Protein AF-0000000069097970 (afdb_homodimer)

Sequence (310 aa):
FSLVAFFVYNETMAYYLHRLFHNPWLYKKIHKMHHRYHQPTAWSAVAMHPLEFIMYQGYLAATPFLVPIHAFPFLFVLLYSYYYGLCDHSGIKMGAIWPWQPHSYFHDNHHKHFHVNFGFNTYFFDWFHDTLRKESRVYGEEVFGGRGKQSQKSEFSLVAFFVYNETMAYYLHRLFHNPWLYKKIHKMHHRYHQPTAWSAVAMHPLEFIMYQGYLAATPFLVPIHAFPFLFVLLYSYYYGLCDHSGIKMGAIWPWQPHSYFHDNHHKHFHVNFGFNTYFFDWFHDTLRKESRVYGEEVFGGRGKQSQKSE

Solvent-accessible surface area (backbone atoms only — not comparable to full-atom values): 16435 Å² total; per-residue (Å²): 89,52,52,67,59,47,44,50,51,49,52,50,51,49,27,54,52,46,45,52,34,49,35,72,69,43,17,71,75,37,46,41,62,37,49,68,43,54,71,39,29,54,64,42,54,49,36,50,36,68,67,57,51,48,52,56,51,44,57,59,62,46,39,69,75,77,41,71,57,51,64,61,47,54,52,48,48,50,49,50,49,52,52,50,47,34,46,35,13,44,71,51,86,39,77,51,88,49,94,56,31,53,36,21,55,50,40,42,46,13,40,65,34,47,33,26,35,53,38,71,72,36,50,60,64,20,61,75,69,52,16,52,80,54,89,73,35,44,62,28,87,86,36,62,88,20,61,46,40,78,60,81,71,81,125,89,52,54,64,59,46,45,51,50,49,52,52,50,48,28,53,52,47,45,55,34,50,34,73,68,43,17,70,76,38,44,41,61,38,49,68,42,54,72,38,29,52,64,43,56,50,34,49,35,68,68,57,50,49,52,58,51,44,56,59,64,46,39,68,75,77,42,71,57,54,64,61,47,54,52,48,48,49,51,50,50,52,52,50,47,34,45,36,14,44,70,51,86,39,77,51,89,48,93,58,31,52,37,20,54,49,42,42,46,12,41,65,34,48,34,28,34,52,39,70,73,35,50,61,64,20,62,75,69,53,15,54,82,53,89,72,36,44,64,28,86,86,36,63,87,20,61,46,39,79,58,78,72,82,127

Radius of gyration: 21.83 Å; Cα contacts (8 Å, |Δi|>4): 466; chains: 2; bounding box: 40×74×57 Å

pLDDT: mean 91.48, std 9.36, range [35.72, 98.5]

Foldseek 3Di:
DDLVVVLVVLQVCQLVLLLVCLPPVNVVVWVVQLLVCLQFALVSLPRTGPVSVCVSVVVLVCVVVVDVDDPPSSVVSVVVQNVQSSVLRHSDFDCDPDPFAHTSCLSSVCSNQVAASRTGGGCVVCVVLVLHDDPQAHGDSPAHDRNHHGDPPDD/DDLVVVLVVLQVCQLVLLLVCLPPVNVVVWVVQLLVCLQFALVSLPRTGPVSVCVSVVVLVCVVVVDVDDPVSSVVSVVVQNVQSSVLRHSDWDCDPDPFAHTSCLSSVCSNQVAASRTGGGCVVCVVLVLHDDPQAHGDSPAHDRNHHGDPDDD

InterPro domains:
  IPR006694 Fatty acid hydroxylase [PF04116] (4-131)
  IPR050307 Sterol desaturase-related [PTHR11863] (3-136)

Structure (mmCIF, N/CA/C/O backbone):
data_AF-0000000069097970-model_v1
#
loop_
_entity.id
_entity.type
_entity.pdbx_description
1 polymer 'Fatty acid hydroxylase domain-containing protein'
#
loop_
_atom_site.group_PDB
_atom_site.id
_atom_site.type_symbol
_atom_site.label_atom_id
_atom_site.label_alt_id
_atom_site.label_comp_id
_atom_site.label_asym_id
_atom_site.label_entity_id
_atom_site.label_seq_id
_atom_site.pdbx_PDB_ins_code
_atom_site.Cartn_x
_atom_site.Cartn_y
_atom_site.Cartn_z
_atom_site.occupancy
_atom_site.B_iso_or_equiv
_atom_site.auth_seq_id
_atom_site.auth_comp_id
_atom_site.auth_asym_id
_atom_site.auth_atom_id
_atom_site.pdbx_PDB_model_num
ATOM 1 N N . PHE A 1 1 ? -18.469 2.83 15.641 1 77 1 PHE A N 1
ATOM 2 C CA . PHE A 1 1 ? -17.844 4.094 15.273 1 77 1 PHE A CA 1
ATOM 3 C C . PHE A 1 1 ? -18.547 4.727 14.086 1 77 1 PHE A C 1
ATOM 5 O O . PHE A 1 1 ? -19 4.027 13.18 1 77 1 PHE A O 1
ATOM 12 N N . SER A 1 2 ? -18.812 5.957 14.305 1 88.56 2 SER A N 1
ATOM 13 C CA . SER A 1 2 ? -19.406 6.73 13.219 1 88.56 2 SER A CA 1
ATOM 14 C C . SER A 1 2 ? -18.375 7.082 12.164 1 88.56 2 SER A C 1
ATOM 16 O O . SER A 1 2 ? -17.172 6.906 12.375 1 88.56 2 SER A O 1
ATOM 18 N N . LEU A 1 3 ? -18.844 7.457 11.07 1 95.19 3 LEU A N 1
ATOM 19 C CA . LEU A 1 3 ? -18.016 7.891 9.953 1 95.19 3 LEU A CA 1
ATOM 20 C C . LEU A 1 3 ? -17.094 9.039 10.375 1 95.19 3 LEU A C 1
ATOM 22 O O . LEU A 1 3 ? -15.891 9 10.117 1 95.19 3 LEU A O 1
ATOM 26 N N . VAL A 1 4 ? -17.594 10.008 11.094 1 94.44 4 VAL A N 1
ATOM 27 C CA . VAL A 1 4 ? -16.844 11.195 11.492 1 94.44 4 VAL A CA 1
ATOM 28 C C . VAL A 1 4 ? -15.789 10.812 12.523 1 94.44 4 VAL A C 1
ATOM 30 O O . VAL A 1 4 ? -14.641 11.25 12.438 1 94.44 4 VAL A O 1
ATOM 33 N N . ALA A 1 5 ? -16.203 10.023 13.477 1 95 5 ALA A N 1
ATOM 34 C CA . ALA A 1 5 ? -15.273 9.586 14.516 1 95 5 ALA A CA 1
ATOM 35 C C . ALA A 1 5 ? -14.102 8.812 13.906 1 95 5 ALA A C 1
ATOM 37 O O . ALA A 1 5 ? -12.953 9.008 14.305 1 95 5 ALA A O 1
ATOM 38 N N . PHE A 1 6 ? -14.406 7.98 12.945 1 95.75 6 PHE A N 1
ATOM 39 C CA . PHE A 1 6 ? -13.352 7.199 12.32 1 95.75 6 PHE A CA 1
ATOM 40 C C . PHE A 1 6 ? -12.453 8.094 11.469 1 95.75 6 PHE A C 1
ATOM 42 O O . PHE A 1 6 ? -11.234 7.887 11.406 1 95.75 6 PHE A O 1
ATOM 49 N N . PHE A 1 7 ? -13.055 9.031 10.828 1 96.44 7 PHE A N 1
ATOM 50 C CA . PHE A 1 7 ? -12.281 9.992 10.055 1 96.44 7 PHE A CA 1
ATOM 51 C C . PHE A 1 7 ? -11.281 10.727 10.945 1 96.44 7 PHE A C 1
ATOM 53 O O . PHE A 1 7 ? -10.102 10.828 10.602 1 96.44 7 PHE A O 1
ATOM 60 N N . VAL A 1 8 ? -11.734 11.156 12.055 1 95.69 8 VAL A N 1
ATOM 61 C CA . VAL A 1 8 ? -10.883 11.875 12.984 1 95.69 8 VAL A CA 1
ATOM 62 C C . VAL A 1 8 ? -9.773 10.953 13.5 1 95.69 8 VAL A C 1
ATOM 64 O O . VAL A 1 8 ? -8.617 11.359 13.594 1 95.69 8 VAL A O 1
ATOM 67 N N . TYR A 1 9 ? -10.148 9.766 13.852 1 95.5 9 TYR A N 1
ATOM 68 C CA . TYR A 1 9 ? -9.164 8.773 14.273 1 95.5 9 TYR A CA 1
ATOM 69 C C . TYR A 1 9 ? -8.086 8.594 13.211 1 95.5 9 TYR A C 1
ATOM 71 O O . TYR A 1 9 ? -6.895 8.625 13.523 1 95.5 9 TYR A O 1
ATOM 79 N N . ASN A 1 10 ? -8.516 8.391 12 1 95.94 10 ASN A N 1
ATOM 80 C CA . ASN A 1 10 ? -7.578 8.172 10.906 1 95.94 10 ASN A CA 1
ATOM 81 C C . ASN A 1 10 ? -6.648 9.367 10.711 1 95.94 10 ASN A C 1
ATOM 83 O O . ASN A 1 10 ? -5.441 9.195 10.531 1 95.94 10 ASN A O 1
ATOM 87 N N . GLU A 1 11 ? -7.164 10.562 10.734 1 96.94 11 GLU A N 1
ATOM 88 C CA . GLU A 1 11 ? -6.355 11.758 10.547 1 96.94 11 GLU A CA 1
ATOM 89 C C . GLU A 1 11 ? -5.387 11.961 11.703 1 96.94 11 GLU A C 1
ATOM 91 O O . GLU A 1 11 ? -4.277 12.469 11.516 1 96.94 11 GLU A O 1
ATOM 96 N N . THR A 1 12 ? -5.871 11.578 12.875 1 97.12 12 THR A N 1
ATOM 97 C CA . THR A 1 12 ? -4.988 11.625 14.031 1 97.12 12 THR A CA 1
ATOM 98 C C . THR A 1 12 ? -3.793 10.703 13.836 1 97.12 12 THR A C 1
ATOM 100 O O . THR A 1 12 ? -2.643 11.125 13.961 1 97.12 12 THR A O 1
ATOM 103 N N . MET A 1 13 ? -4.086 9.508 13.461 1 96.06 13 MET A N 1
ATOM 104 C CA . MET A 1 13 ? -3.027 8.516 13.266 1 96.06 13 MET A CA 1
ATOM 105 C C . MET A 1 13 ? -2.113 8.922 12.117 1 96.06 13 MET A C 1
ATOM 107 O O . MET A 1 13 ? -0.889 8.82 12.227 1 96.06 13 MET A O 1
ATOM 111 N N . ALA A 1 14 ? -2.707 9.383 11.078 1 96.56 14 ALA A N 1
ATOM 112 C CA . ALA A 1 14 ? -1.942 9.766 9.898 1 96.56 14 ALA A CA 1
ATOM 113 C C . ALA A 1 14 ? -0.983 10.914 10.211 1 96.56 14 ALA A C 1
ATOM 115 O O . ALA A 1 14 ? 0.188 10.867 9.82 1 96.56 14 ALA A O 1
ATOM 116 N N . TYR A 1 15 ? -1.444 11.938 10.906 1 97.81 15 TYR A N 1
ATOM 117 C CA . TYR A 1 15 ? -0.611 13.086 11.242 1 97.81 15 TYR A CA 1
ATOM 118 C C . TYR A 1 15 ? 0.566 12.672 12.117 1 97.81 15 TYR A C 1
ATOM 120 O O . TYR A 1 15 ? 1.72 12.977 11.805 1 97.81 15 TYR A O 1
ATOM 128 N N . TYR A 1 16 ? 0.253 11.945 13.164 1 98 16 TYR A N 1
ATOM 129 C CA . TYR A 1 16 ? 1.295 11.641 14.141 1 98 16 TYR A CA 1
ATOM 130 C C . TYR A 1 16 ? 2.305 10.656 13.578 1 98 16 TYR A C 1
ATOM 132 O O . TYR A 1 16 ? 3.502 10.75 13.852 1 98 16 TYR A O 1
ATOM 140 N N . LEU A 1 17 ? 1.822 9.711 12.836 1 97.12 17 LEU A N 1
ATOM 141 C CA . LEU A 1 17 ? 2.744 8.773 12.203 1 97.12 17 LEU A CA 1
ATOM 142 C C . LEU A 1 17 ? 3.629 9.484 11.18 1 97.12 17 LEU A C 1
ATOM 144 O O . LEU A 1 17 ? 4.84 9.258 11.141 1 97.12 17 LEU A O 1
ATOM 148 N N . HIS A 1 18 ? 3.055 10.32 10.336 1 97.94 18 HIS A N 1
ATOM 149 C CA . HIS A 1 18 ? 3.807 11.078 9.344 1 97.94 18 HIS A CA 1
ATOM 150 C C . HIS A 1 18 ? 4.844 11.977 10.008 1 97.94 18 HIS A C 1
ATOM 152 O O . HIS A 1 18 ? 6.016 11.961 9.633 1 97.94 18 HIS A O 1
ATOM 158 N N . ARG A 1 19 ? 4.367 12.68 10.984 1 98.12 19 ARG A N 1
ATOM 159 C CA . ARG A 1 19 ? 5.281 13.547 11.727 1 98.12 19 ARG A CA 1
ATOM 160 C C . ARG A 1 19 ? 6.398 12.734 12.375 1 98.12 19 ARG A C 1
ATOM 162 O O . ARG A 1 19 ? 7.555 13.172 12.398 1 98.12 19 ARG A O 1
ATOM 169 N N . LEU A 1 20 ? 6.078 11.562 12.953 1 97.69 20 LEU A N 1
ATOM 170 C CA . LEU A 1 20 ? 7.078 10.672 13.531 1 97.69 20 LEU A CA 1
ATOM 171 C C . LEU A 1 20 ? 8.141 10.312 12.492 1 97.69 20 LEU A C 1
ATOM 173 O O . LEU A 1 20 ? 9.336 10.312 12.805 1 97.69 20 LEU A O 1
ATOM 177 N N . PHE A 1 21 ? 7.746 10.078 11.273 1 97.88 21 PHE A N 1
ATOM 178 C CA . PHE A 1 21 ? 8.672 9.695 10.219 1 97.88 21 PHE A CA 1
ATOM 179 C C . PHE A 1 21 ? 9.562 10.867 9.82 1 97.88 21 PHE A C 1
ATOM 181 O O . PHE A 1 21 ? 10.586 10.68 9.156 1 97.88 21 PHE A O 1
ATOM 188 N N . HIS A 1 22 ? 9.156 12.016 10.188 1 98.44 22 HIS A N 1
ATOM 189 C CA . HIS A 1 22 ? 9.961 13.203 9.891 1 98.44 22 HIS A CA 1
ATOM 190 C C . HIS A 1 22 ? 10.883 13.547 11.055 1 98.44 22 HIS A C 1
ATOM 192 O O . HIS A 1 22 ? 11.516 14.602 11.055 1 98.44 22 HIS A O 1
ATOM 198 N N . ASN A 1 23 ? 10.961 12.68 12.039 1 97.81 23 ASN A N 1
ATOM 199 C CA . ASN A 1 23 ? 12.078 12.773 12.977 1 97.81 23 ASN A CA 1
ATOM 200 C C . ASN A 1 23 ? 13.406 12.492 12.281 1 97.81 23 ASN A C 1
ATOM 202 O O . ASN A 1 23 ? 13.469 11.695 11.344 1 97.81 23 ASN A O 1
ATOM 206 N N . PRO A 1 24 ? 14.477 13.07 12.773 1 98.06 24 PRO A N 1
ATOM 207 C CA . PRO A 1 24 ? 15.742 13.031 12.039 1 98.06 24 PRO A CA 1
ATOM 208 C C . PRO A 1 24 ? 16.172 11.617 11.664 1 98.06 24 PRO A C 1
ATOM 210 O O . PRO A 1 24 ? 16.5 11.352 10.508 1 98.06 24 PRO A O 1
ATOM 213 N N . TRP A 1 25 ? 16.219 10.688 12.57 1 98.06 25 TRP A N 1
ATOM 214 C CA . TRP A 1 25 ? 16.688 9.336 12.297 1 98.06 25 TRP A CA 1
ATOM 215 C C . TRP A 1 25 ? 15.734 8.602 11.352 1 98.06 25 TRP A C 1
ATOM 217 O O . TRP A 1 25 ? 16.172 8.023 10.352 1 98.06 25 TRP A O 1
ATOM 227 N N . LEU A 1 26 ? 14.453 8.625 11.578 1 98.06 26 LEU A N 1
ATOM 228 C CA . LEU A 1 26 ? 13.469 7.934 10.766 1 98.06 26 LEU A CA 1
ATOM 229 C C . LEU A 1 26 ? 13.375 8.562 9.375 1 98.06 26 LEU A C 1
ATOM 231 O O . LEU A 1 26 ? 13.172 7.855 8.383 1 98.06 26 LEU A O 1
ATOM 235 N N . TYR A 1 27 ? 13.461 9.82 9.414 1 97.88 27 TYR A N 1
ATOM 236 C CA . TYR A 1 27 ? 13.438 10.492 8.117 1 97.88 27 TYR A CA 1
ATOM 237 C C . TYR A 1 27 ? 14.609 10.039 7.254 1 97.88 27 TYR A C 1
ATOM 239 O O . TYR A 1 27 ? 14.422 9.555 6.141 1 97.88 27 TYR A O 1
ATOM 247 N N . LYS A 1 28 ? 15.836 10.094 7.758 1 97.12 28 LYS A N 1
ATOM 248 C CA . LYS A 1 28 ? 17.047 9.805 7 1 97.12 28 LYS A CA 1
ATOM 249 C C . LYS A 1 28 ? 17.094 8.336 6.582 1 97.12 28 LYS A C 1
ATOM 251 O O . LYS A 1 28 ? 17.531 8.008 5.477 1 97.12 28 LYS A O 1
ATOM 256 N N . LYS A 1 29 ? 16.594 7.484 7.383 1 95.88 29 LYS A N 1
ATOM 257 C CA . LYS A 1 29 ? 16.75 6.055 7.129 1 95.88 29 LYS A CA 1
ATOM 258 C C . LYS A 1 29 ? 15.547 5.492 6.375 1 95.88 29 LYS A C 1
ATOM 260 O O . LYS A 1 29 ? 15.648 4.449 5.727 1 95.88 29 LYS A O 1
ATOM 265 N N . ILE A 1 30 ? 14.414 6.18 6.488 1 94.19 30 ILE A N 1
ATOM 266 C CA . ILE A 1 30 ? 13.195 5.551 5.988 1 94.19 30 ILE A CA 1
ATOM 267 C C . ILE A 1 30 ? 12.453 6.52 5.078 1 94.19 30 ILE A C 1
ATOM 269 O O . ILE A 1 30 ? 12.406 6.328 3.861 1 94.19 30 ILE A O 1
ATOM 273 N N . HIS A 1 31 ? 12.023 7.66 5.598 1 95.06 31 HIS A N 1
ATOM 274 C CA . HIS A 1 31 ? 11.039 8.516 4.941 1 95.06 31 HIS A CA 1
ATOM 275 C C . HIS A 1 31 ? 11.672 9.32 3.816 1 95.06 31 HIS A C 1
ATOM 277 O O . HIS A 1 31 ? 10.977 9.797 2.918 1 95.06 31 HIS A O 1
ATOM 283 N N . LYS A 1 32 ? 13.008 9.438 3.838 1 94.19 32 LYS A N 1
ATOM 284 C CA . LYS A 1 32 ? 13.734 10.195 2.822 1 94.19 32 LYS A CA 1
ATOM 285 C C . LYS A 1 32 ? 13.508 9.602 1.434 1 94.19 32 LYS A C 1
ATOM 287 O O . LYS A 1 32 ? 13.469 10.336 0.442 1 94.19 32 LYS A O 1
ATOM 292 N N . MET A 1 33 ? 13.359 8.328 1.352 1 87.5 33 MET A N 1
ATOM 293 C CA . MET A 1 33 ? 13.062 7.68 0.076 1 87.5 33 MET A CA 1
ATOM 294 C C . MET A 1 33 ? 11.82 8.281 -0.568 1 87.5 33 MET A C 1
ATOM 296 O O . MET A 1 33 ? 11.789 8.508 -1.779 1 87.5 33 MET A O 1
ATOM 300 N N . HIS A 1 34 ? 10.828 8.555 0.217 1 90.25 34 HIS A N 1
ATOM 301 C CA . HIS A 1 34 ? 9.578 9.141 -0.244 1 90.25 34 HIS A CA 1
ATOM 302 C C . HIS A 1 34 ? 9.773 10.586 -0.685 1 90.25 34 HI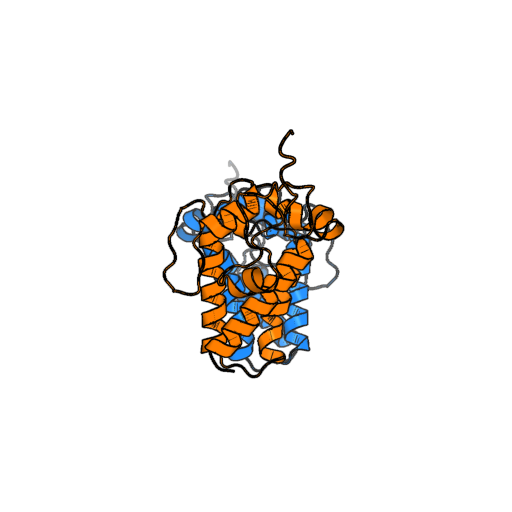S A C 1
ATOM 304 O O . HIS A 1 34 ? 9.164 11.031 -1.662 1 90.25 34 HIS A O 1
ATOM 310 N N . HIS A 1 35 ? 10.648 11.234 -0.048 1 92.81 35 HIS A N 1
ATOM 311 C CA . HIS A 1 35 ? 10.875 12.656 -0.304 1 92.81 35 HIS A CA 1
ATOM 312 C C . HIS A 1 35 ? 11.914 12.852 -1.408 1 92.81 35 HIS A C 1
ATOM 314 O O . HIS A 1 35 ? 12.258 13.984 -1.744 1 92.81 35 HIS A O 1
ATOM 320 N N . ARG A 1 36 ? 12.477 11.766 -1.911 1 84.69 36 ARG A N 1
ATOM 321 C CA . ARG A 1 36 ? 13.453 11.875 -2.99 1 84.69 36 ARG A CA 1
ATOM 322 C C . ARG A 1 36 ? 12.836 12.531 -4.223 1 84.69 36 ARG A C 1
ATOM 324 O O . ARG A 1 36 ? 13.555 13.078 -5.062 1 84.69 36 ARG A O 1
ATOM 331 N N . TYR A 1 37 ? 11.586 12.492 -4.215 1 73.25 37 TYR A N 1
ATOM 332 C CA . TYR A 1 37 ? 10.852 13.102 -5.316 1 73.25 37 TYR A CA 1
ATOM 333 C C . TYR A 1 37 ? 10.367 14.5 -4.949 1 73.25 37 TYR A C 1
ATOM 335 O O . TYR A 1 37 ? 9.375 14.648 -4.238 1 73.25 37 TYR A O 1
ATOM 343 N N . HIS A 1 38 ? 11.141 15.5 -5.227 1 68.94 38 HIS A N 1
ATOM 344 C CA . HIS A 1 38 ? 10.836 16.875 -4.836 1 68.94 38 HIS A CA 1
ATOM 345 C C . HIS A 1 38 ? 9.5 17.328 -5.418 1 68.94 38 HIS A C 1
ATOM 347 O O . HIS A 1 38 ? 8.75 18.062 -4.77 1 68.94 38 HIS A O 1
ATOM 353 N N . GLN A 1 39 ? 9.289 16.922 -6.629 1 72.75 39 GLN A N 1
ATOM 354 C CA . GLN A 1 39 ? 7.973 17.141 -7.215 1 72.75 39 GLN A CA 1
ATOM 355 C C . GLN A 1 39 ? 7.188 15.828 -7.297 1 72.75 39 GLN A C 1
ATOM 357 O O . GLN A 1 39 ? 7.398 15.023 -8.203 1 72.75 39 GLN A O 1
ATOM 362 N N . PRO A 1 40 ? 6.277 15.742 -6.305 1 76.31 40 PRO A N 1
ATOM 363 C CA . PRO A 1 40 ? 5.605 14.445 -6.234 1 76.31 40 PRO A CA 1
ATOM 364 C C . PRO A 1 40 ? 4.766 14.148 -7.477 1 76.31 40 PRO A C 1
ATOM 366 O O . PRO A 1 40 ? 4.348 15.07 -8.18 1 76.31 40 PRO A O 1
ATOM 369 N N . THR A 1 41 ? 4.809 12.922 -7.879 1 77.44 41 THR A N 1
ATOM 370 C CA . THR A 1 41 ? 3.949 12.352 -8.906 1 77.44 41 THR A CA 1
ATOM 371 C C . THR A 1 41 ? 3.029 11.289 -8.32 1 77.44 41 THR A C 1
ATOM 373 O O . THR A 1 41 ? 3.221 10.852 -7.184 1 77.44 41 THR A O 1
ATOM 376 N N . ALA A 1 42 ? 2.074 11.047 -9.094 1 73.88 42 ALA A N 1
ATOM 377 C CA . ALA A 1 42 ? 1.169 10 -8.633 1 73.88 42 ALA A CA 1
ATOM 378 C C . ALA A 1 42 ? 1.938 8.727 -8.289 1 73.88 42 ALA A C 1
ATOM 380 O O . ALA A 1 42 ? 1.582 8.016 -7.344 1 73.88 42 ALA A O 1
ATOM 381 N N . TRP A 1 43 ? 3.133 8.555 -8.922 1 72.25 43 TRP A N 1
ATOM 382 C CA . TRP A 1 43 ? 3.947 7.367 -8.711 1 72.25 43 TRP A CA 1
ATOM 383 C C . TRP A 1 43 ? 4.68 7.438 -7.371 1 72.25 43 TRP A C 1
ATOM 385 O O . TRP A 1 43 ? 4.863 6.422 -6.703 1 72.25 43 TRP A O 1
ATOM 395 N N . SER A 1 44 ? 4.934 8.609 -6.984 1 74.62 44 SER A N 1
ATOM 396 C CA . SER A 1 44 ? 5.688 8.773 -5.746 1 74.62 44 SER A CA 1
ATOM 397 C C . SER A 1 44 ? 4.805 8.547 -4.523 1 74.62 44 SER A C 1
ATOM 399 O O . SER A 1 44 ? 5.305 8.367 -3.412 1 74.62 44 SER A O 1
ATOM 401 N N . ALA A 1 45 ? 3.451 8.523 -4.809 1 81.44 45 ALA A N 1
ATOM 402 C CA . ALA A 1 45 ? 2.541 8.336 -3.678 1 81.44 45 ALA A CA 1
ATOM 403 C C . ALA A 1 45 ? 2.756 6.98 -3.021 1 81.44 45 ALA A C 1
ATOM 405 O O . ALA A 1 45 ? 2.576 6.832 -1.811 1 81.44 45 ALA A O 1
ATOM 406 N N . VAL A 1 46 ? 3.184 6.062 -3.828 1 79.44 46 VAL A N 1
ATOM 407 C CA . VAL A 1 46 ? 3.291 4.719 -3.277 1 79.44 46 VAL A CA 1
ATOM 408 C C . VAL A 1 46 ? 4.758 4.301 -3.213 1 79.44 46 VAL A C 1
ATOM 410 O O . VAL A 1 46 ? 5.074 3.182 -2.805 1 79.44 46 VAL A O 1
ATOM 413 N N . ALA A 1 47 ? 5.617 5.219 -3.691 1 80.19 47 ALA A N 1
ATOM 414 C CA . ALA A 1 47 ? 7.055 4.969 -3.6 1 80.19 47 ALA A CA 1
ATOM 415 C C . ALA A 1 47 ? 7.578 5.285 -2.203 1 80.19 47 ALA A C 1
ATOM 417 O O . ALA A 1 47 ? 7.773 6.453 -1.857 1 80.19 47 ALA A O 1
ATOM 418 N N . MET A 1 48 ? 7.688 4.32 -1.415 1 87.56 48 MET A N 1
ATOM 419 C CA . MET A 1 48 ? 8.125 4.512 -0.035 1 87.56 48 MET A CA 1
ATOM 420 C C . MET A 1 48 ? 8.938 3.314 0.448 1 87.56 48 MET A C 1
ATOM 422 O O . MET A 1 48 ? 8.977 2.277 -0.215 1 87.56 48 MET A O 1
ATOM 426 N N . HIS A 1 49 ? 9.656 3.529 1.482 1 88.56 49 HIS A N 1
ATOM 427 C CA . HIS A 1 49 ? 10.359 2.426 2.123 1 88.56 49 HIS A CA 1
ATOM 428 C C . HIS A 1 49 ? 9.391 1.325 2.545 1 88.56 49 HIS A C 1
ATOM 430 O O . HIS A 1 49 ? 8.305 1.609 3.053 1 88.56 49 HIS A O 1
ATOM 436 N N . PRO A 1 50 ? 9.812 0.028 2.338 1 87.5 50 PRO A N 1
ATOM 437 C CA . PRO A 1 50 ? 8.914 -1.083 2.662 1 87.5 50 PRO A CA 1
ATOM 438 C C . PRO A 1 50 ? 8.453 -1.062 4.117 1 87.5 50 PRO A C 1
ATOM 440 O O . PRO A 1 50 ? 7.305 -1.398 4.406 1 87.5 50 PRO A O 1
ATOM 443 N N . LEU A 1 51 ? 9.32 -0.655 5.012 1 88.62 51 LEU A N 1
ATOM 444 C CA . LEU A 1 51 ? 8.945 -0.602 6.422 1 88.62 51 LEU A CA 1
ATOM 445 C C . LEU A 1 51 ? 7.859 0.441 6.652 1 88.62 51 LEU A C 1
ATOM 447 O O . LEU A 1 51 ? 6.965 0.238 7.48 1 88.62 51 LEU A O 1
ATOM 451 N N . GLU A 1 52 ? 7.973 1.53 5.969 1 91.38 52 GLU A N 1
ATOM 452 C CA . GLU A 1 52 ? 6.945 2.562 6.047 1 91.38 52 GLU A CA 1
ATOM 453 C C . GLU A 1 52 ? 5.605 2.053 5.52 1 91.38 52 GLU A C 1
ATOM 455 O O . GLU A 1 52 ? 4.562 2.271 6.141 1 91.38 52 GLU A O 1
ATOM 460 N N . PHE A 1 53 ? 5.672 1.356 4.465 1 90.19 53 PHE A N 1
ATOM 461 C CA . PHE A 1 53 ? 4.477 0.758 3.881 1 90.19 53 PHE A CA 1
ATOM 462 C C . PHE A 1 53 ? 3.811 -0.192 4.867 1 90.19 53 PHE A C 1
ATOM 464 O O . PHE A 1 53 ? 2.605 -0.098 5.113 1 90.19 53 PHE A O 1
ATOM 471 N N . ILE A 1 54 ? 4.559 -0.996 5.484 1 89.06 54 ILE A N 1
ATOM 472 C CA . ILE A 1 54 ? 4.051 -1.995 6.418 1 89.06 54 ILE A CA 1
ATOM 473 C C . ILE A 1 54 ? 3.426 -1.302 7.629 1 89.06 54 ILE A C 1
ATOM 475 O O . ILE A 1 54 ? 2.391 -1.736 8.133 1 89.06 54 ILE A O 1
ATOM 479 N N . MET A 1 55 ? 4.004 -0.277 8.07 1 90.25 55 MET A N 1
ATOM 480 C CA . MET A 1 55 ? 3.5 0.432 9.242 1 90.25 55 MET A CA 1
ATOM 481 C C . MET A 1 55 ? 2.166 1.104 8.938 1 90.25 55 MET A C 1
ATOM 483 O O . MET A 1 55 ? 1.212 0.98 9.711 1 90.25 55 MET A O 1
ATOM 487 N N . TYR A 1 56 ? 2.076 1.771 7.793 1 92.81 56 TYR A N 1
ATOM 488 C CA . TYR A 1 56 ? 0.835 2.439 7.422 1 92.81 56 TYR A CA 1
ATOM 489 C C . TYR A 1 56 ? -0.272 1.427 7.156 1 92.81 56 TYR A C 1
ATOM 491 O O . TYR A 1 56 ? -1.374 1.547 7.695 1 92.81 56 TYR A O 1
ATOM 499 N N . GLN A 1 57 ? 0.086 0.428 6.395 1 91.81 57 GLN A N 1
ATOM 500 C CA . GLN A 1 57 ? -0.917 -0.58 6.062 1 91.81 57 GLN A CA 1
ATOM 501 C C . GLN A 1 57 ? -1.273 -1.424 7.285 1 91.81 57 GLN A C 1
ATOM 503 O O . GLN A 1 57 ? -2.42 -1.849 7.438 1 91.81 57 GLN A O 1
ATOM 508 N N . GLY A 1 58 ? -0.259 -1.62 8.133 1 90.56 58 GLY A N 1
ATOM 509 C CA . GLY A 1 58 ? -0.483 -2.383 9.352 1 90.56 58 GLY A CA 1
ATOM 510 C C . GLY A 1 58 ? -1.473 -1.727 10.297 1 90.56 58 GLY A C 1
ATOM 511 O O . GLY A 1 58 ? -2.361 -2.391 10.828 1 90.56 58 GLY A O 1
ATOM 512 N N . TYR A 1 59 ? -1.306 -0.482 10.594 1 91.44 59 TYR A N 1
ATOM 513 C CA . TYR A 1 59 ? -2.24 0.145 11.516 1 91.44 59 TYR A CA 1
ATOM 514 C C . TYR A 1 59 ? -3.641 0.208 10.922 1 91.44 59 TYR A C 1
ATOM 516 O O . TYR A 1 59 ? -4.633 0.053 11.633 1 91.44 59 TYR A O 1
ATOM 524 N N . LEU A 1 60 ? -3.729 0.356 9.562 1 91.81 60 LEU A N 1
ATOM 525 C CA . LEU A 1 60 ? -5.039 0.374 8.922 1 91.81 60 LEU A CA 1
ATOM 526 C C . LEU A 1 60 ? -5.711 -0.991 9.016 1 91.81 60 LEU A C 1
ATOM 528 O O . LEU A 1 60 ? -6.895 -1.083 9.359 1 91.81 60 LEU A O 1
ATOM 532 N N . ALA A 1 61 ? -4.945 -1.962 8.781 1 92.69 61 ALA A N 1
ATOM 533 C CA . ALA A 1 61 ? -5.465 -3.326 8.812 1 92.69 61 ALA A CA 1
ATOM 534 C C . ALA A 1 61 ? -5.883 -3.725 10.227 1 92.69 61 ALA A C 1
ATOM 536 O O . ALA A 1 61 ? -6.832 -4.492 10.406 1 92.69 61 ALA A O 1
ATOM 537 N N . ALA A 1 62 ? -5.242 -3.195 11.25 1 93 62 ALA A N 1
ATOM 538 C CA . ALA A 1 62 ? -5.5 -3.553 12.641 1 93 62 ALA A CA 1
ATOM 539 C C . ALA A 1 62 ? -6.742 -2.84 13.172 1 93 62 ALA A C 1
ATOM 541 O O . ALA A 1 62 ? -7.352 -3.283 14.141 1 93 62 ALA A O 1
ATOM 542 N N . THR A 1 63 ? -7.109 -1.812 12.523 1 93.12 63 THR A N 1
ATOM 543 C CA . THR A 1 63 ? -8.094 -0.871 13.047 1 93.12 63 THR A CA 1
ATOM 544 C C . THR A 1 63 ? -9.438 -1.562 13.273 1 93.12 63 THR A C 1
ATOM 546 O O . THR A 1 63 ? -10.055 -1.401 14.328 1 93.12 63 THR A O 1
ATOM 549 N N . PRO A 1 64 ? -9.969 -2.463 12.375 1 92.44 64 PRO A N 1
ATOM 550 C CA . PRO A 1 64 ? -11.281 -3.082 12.602 1 92.44 64 PRO A CA 1
ATOM 551 C C . PRO A 1 64 ? -11.297 -3.986 13.828 1 92.44 64 PRO A C 1
ATOM 553 O O . PRO A 1 64 ? -12.375 -4.355 14.312 1 92.44 64 PRO A O 1
ATOM 556 N N . PHE A 1 65 ? -10.164 -4.301 14.344 1 92.88 65 PHE A N 1
ATOM 557 C CA . PHE A 1 65 ? -10.078 -5.191 15.5 1 92.88 65 PHE A CA 1
ATOM 558 C C . PHE A 1 65 ? -9.875 -4.398 16.781 1 92.88 65 PHE A C 1
ATOM 560 O O . PHE A 1 65 ? -9.977 -4.945 17.875 1 92.88 65 PHE A O 1
ATOM 567 N N . LEU A 1 66 ? -9.555 -3.145 16.672 1 90.19 66 LEU A N 1
ATOM 568 C CA . LEU A 1 66 ? -9.273 -2.289 17.812 1 90.19 66 LEU A CA 1
ATOM 569 C C . LEU A 1 66 ? -10.484 -1.423 18.156 1 90.19 66 LEU A C 1
ATOM 571 O O . LEU A 1 66 ? -10.672 -1.038 19.312 1 90.19 66 LEU A O 1
ATOM 575 N N . VAL A 1 67 ? -11.234 -1.07 17.078 1 88.06 67 VAL A N 1
ATOM 576 C CA . VAL A 1 67 ? -12.398 -0.203 17.234 1 88.06 67 VAL A CA 1
ATOM 577 C C . VAL A 1 67 ? -13.625 -0.848 16.594 1 88.06 67 VAL A C 1
ATOM 579 O O . VAL A 1 67 ? -13.523 -1.454 15.523 1 88.06 67 VAL A O 1
ATOM 582 N N . PRO A 1 68 ? -14.727 -0.787 17.328 1 89.88 68 PRO A N 1
ATOM 583 C CA . PRO A 1 68 ? -15.945 -1.3 16.703 1 89.88 68 PRO A CA 1
ATOM 584 C C . PRO A 1 68 ? -16.406 -0.455 15.508 1 89.88 68 PRO A C 1
ATOM 586 O O . PRO A 1 68 ? -16.875 0.669 15.695 1 89.88 68 PRO A O 1
ATOM 589 N N . ILE A 1 69 ? -16.188 -0.923 14.375 1 92.94 69 ILE A N 1
ATOM 590 C CA . ILE A 1 69 ? -16.484 -0.139 13.188 1 92.94 69 ILE A CA 1
ATOM 591 C C . ILE A 1 69 ? -17.188 -1.019 12.156 1 92.94 69 ILE A C 1
ATOM 593 O O . ILE A 1 69 ? -16.844 -2.189 11.984 1 92.94 69 ILE A O 1
ATOM 597 N N . HIS A 1 70 ? -18.219 -0.373 11.516 1 93.44 70 HIS A N 1
ATOM 598 C CA . HIS A 1 70 ? -18.891 -1.04 10.414 1 93.44 70 HIS A CA 1
ATOM 599 C C . HIS A 1 70 ? -18.094 -0.919 9.117 1 93.44 70 HIS A C 1
ATOM 601 O O . HIS A 1 70 ? -17.219 -0.054 9 1 93.44 70 HIS A O 1
ATOM 607 N N . ALA A 1 71 ? -18.453 -1.799 8.141 1 93.38 71 ALA A N 1
ATOM 608 C CA . ALA A 1 71 ? -17.719 -1.875 6.879 1 93.38 71 ALA A CA 1
ATOM 609 C C . ALA A 1 71 ? -17.781 -0.55 6.121 1 93.38 71 ALA A C 1
ATOM 611 O O . ALA A 1 71 ? -16.766 -0.08 5.59 1 93.38 71 ALA A O 1
ATOM 612 N N . PHE A 1 72 ? -18.844 0.043 6.145 1 95 72 PHE A N 1
ATOM 613 C CA . PHE A 1 72 ? -19.031 1.214 5.293 1 95 72 PHE A CA 1
ATOM 614 C C . PHE A 1 72 ? -18.141 2.361 5.746 1 95 72 PHE A C 1
ATOM 616 O O . PHE A 1 72 ? -17.312 2.859 4.973 1 95 72 PHE A O 1
ATOM 623 N N . PRO A 1 73 ? -18.219 2.795 7.023 1 95.44 73 PRO A N 1
ATOM 624 C CA . PRO A 1 73 ? -17.328 3.896 7.41 1 95.44 73 PRO A CA 1
ATOM 625 C C . PRO A 1 73 ? -15.852 3.545 7.258 1 95.44 73 PRO A C 1
ATOM 627 O O . PRO A 1 73 ? -15.039 4.406 6.898 1 95.44 73 PRO A O 1
ATOM 630 N N . PHE A 1 74 ? -15.516 2.35 7.535 1 96.12 74 PHE A N 1
ATOM 631 C CA . PHE A 1 74 ? -14.125 1.929 7.422 1 96.12 74 PHE A CA 1
ATOM 632 C C . PHE A 1 74 ? -13.641 2.045 5.984 1 96.12 74 PHE A C 1
ATOM 634 O O . PHE A 1 74 ? -12.648 2.723 5.711 1 96.12 74 PHE A O 1
ATOM 641 N N . LEU A 1 75 ? -14.383 1.423 5.035 1 94.75 75 LEU A N 1
ATOM 642 C CA . LEU A 1 75 ? -13.953 1.399 3.641 1 94.75 75 LEU A CA 1
ATOM 643 C C . LEU A 1 75 ? -14.055 2.789 3.02 1 94.75 75 LEU A C 1
ATOM 645 O O . LEU A 1 75 ? -13.234 3.156 2.178 1 94.75 75 LEU A O 1
ATOM 649 N N . PHE A 1 76 ? -15 3.525 3.455 1 95.75 76 PHE A N 1
ATOM 650 C CA . PHE A 1 76 ? -15.156 4.871 2.914 1 95.75 76 PHE A CA 1
ATOM 651 C C . PHE A 1 76 ? -13.953 5.738 3.27 1 95.75 76 PHE A C 1
ATOM 653 O O . PHE A 1 76 ? -13.352 6.371 2.396 1 95.75 76 PHE A O 1
ATOM 660 N N . VAL A 1 77 ? -13.609 5.734 4.508 1 95.56 77 VAL A N 1
ATOM 661 C CA . VAL A 1 77 ? -12.508 6.574 4.961 1 95.56 77 VAL A CA 1
ATOM 662 C C . VAL A 1 77 ? -11.195 6.078 4.352 1 95.56 77 VAL A C 1
ATOM 664 O O . VAL A 1 77 ? -10.336 6.883 3.977 1 95.56 77 VAL A O 1
ATOM 667 N N . LEU A 1 78 ? -11.07 4.816 4.25 1 94.81 78 LEU A N 1
ATOM 668 C CA . LEU A 1 78 ? -9.875 4.23 3.646 1 94.81 78 LEU A CA 1
ATOM 669 C C . LEU A 1 78 ? -9.734 4.676 2.195 1 94.81 78 LEU A C 1
ATOM 671 O O . LEU A 1 78 ? -8.68 5.184 1.8 1 94.81 78 LEU A O 1
ATOM 675 N N . LEU A 1 79 ? -10.812 4.52 1.456 1 93.94 79 LEU A N 1
ATOM 676 C CA . LEU A 1 79 ? -10.766 4.879 0.043 1 93.94 79 LEU A CA 1
ATOM 677 C C . LEU A 1 79 ? -10.617 6.387 -0.131 1 93.94 79 LEU A C 1
ATOM 679 O O . LEU A 1 79 ? -9.93 6.844 -1.05 1 93.94 79 LEU A O 1
ATOM 683 N N . TYR A 1 80 ? -11.258 7.137 0.72 1 94.31 80 TYR A N 1
ATOM 684 C CA . TYR A 1 80 ? -11.086 8.586 0.743 1 94.31 80 TYR A CA 1
ATOM 685 C C . TYR A 1 80 ? -9.625 8.961 0.956 1 94.31 80 TYR A C 1
ATOM 687 O O . TYR A 1 80 ? -9.086 9.797 0.233 1 94.31 80 TYR A O 1
ATOM 695 N N . SER A 1 81 ? -9.023 8.297 1.881 1 94.44 81 SER A N 1
ATOM 696 C CA . SER A 1 81 ? -7.633 8.586 2.223 1 94.44 81 SER A CA 1
ATOM 697 C C . SER A 1 81 ? -6.695 8.211 1.08 1 94.44 81 SER A C 1
ATOM 699 O O . SER A 1 81 ? -5.754 8.953 0.773 1 94.44 81 SER A O 1
ATOM 701 N N . TYR A 1 82 ? -6.992 7.113 0.45 1 92.31 82 TYR A N 1
ATOM 702 C CA . TYR A 1 82 ? -6.172 6.703 -0.684 1 92.31 82 TYR A CA 1
ATOM 703 C C . TYR A 1 82 ? -6.332 7.668 -1.852 1 92.31 82 TYR A C 1
ATOM 705 O O . TYR A 1 82 ? -5.344 8.078 -2.467 1 92.31 82 TYR A O 1
ATOM 713 N N . TYR A 1 83 ? -7.52 8.039 -2.107 1 90.94 83 TYR A N 1
ATOM 714 C CA . TYR A 1 83 ? -7.812 8.93 -3.223 1 90.94 83 TYR A CA 1
ATOM 715 C C . TYR A 1 83 ? -7.113 10.273 -3.045 1 90.94 83 TYR A C 1
ATOM 717 O O . TYR A 1 83 ? -6.402 10.734 -3.939 1 90.94 83 TYR A O 1
ATOM 725 N N . TYR A 1 84 ? -7.238 10.836 -1.954 1 93.06 84 TYR A N 1
ATOM 726 C CA . TYR A 1 84 ? -6.668 12.172 -1.768 1 93.06 84 TYR A CA 1
ATOM 727 C C . TYR A 1 84 ? -5.164 12.094 -1.523 1 93.06 84 TYR A C 1
ATOM 729 O O . TYR A 1 84 ? -4.438 13.055 -1.776 1 93.06 84 TYR A O 1
ATOM 737 N N . GLY A 1 85 ? -4.73 10.945 -0.948 1 92.06 85 GLY A N 1
ATOM 738 C CA . GLY A 1 85 ? -3.293 10.727 -0.939 1 92.06 85 GLY A CA 1
ATOM 739 C C . GLY A 1 85 ? -2.674 10.773 -2.324 1 92.06 85 GLY A C 1
ATOM 740 O O . GLY A 1 85 ? -1.598 11.344 -2.51 1 92.06 85 GLY A O 1
ATOM 741 N N . LEU A 1 86 ? -3.369 10.172 -3.279 1 89.81 86 LEU A N 1
ATOM 742 C CA . LEU A 1 86 ? -2.922 10.195 -4.668 1 89.81 86 LEU A CA 1
ATOM 743 C C . LEU A 1 86 ? -3.004 11.609 -5.238 1 89.81 86 LEU A C 1
ATOM 745 O O . LEU A 1 86 ? -2.082 12.055 -5.926 1 89.81 86 LEU A O 1
ATOM 749 N N . CYS A 1 87 ? -4.02 12.305 -4.941 1 90.25 87 CYS A N 1
ATOM 750 C CA . CYS A 1 87 ? -4.191 13.68 -5.406 1 90.25 87 CYS A CA 1
ATOM 751 C C . CYS A 1 87 ? -3.076 14.57 -4.883 1 90.25 87 CYS A C 1
ATOM 753 O O . CYS A 1 87 ? -2.518 15.375 -5.629 1 90.25 87 CYS A O 1
ATOM 755 N N . ASP A 1 88 ? -2.781 14.336 -3.674 1 92.19 88 ASP A N 1
ATOM 756 C CA . ASP A 1 88 ? -1.765 15.141 -3.006 1 92.19 88 ASP A CA 1
ATOM 757 C C . ASP A 1 88 ? -0.392 14.93 -3.639 1 92.19 88 ASP A C 1
ATOM 759 O O . ASP A 1 88 ? 0.498 15.773 -3.506 1 92.19 88 ASP A O 1
ATOM 763 N N . HIS A 1 89 ? -0.238 13.828 -4.352 1 91.25 89 HIS A N 1
ATOM 764 C CA . HIS A 1 89 ? 1.053 13.508 -4.953 1 91.25 89 HIS A CA 1
ATOM 765 C C . HIS A 1 89 ? 0.985 13.586 -6.473 1 91.25 89 HIS A C 1
ATOM 767 O O . HIS A 1 89 ? 1.915 13.164 -7.164 1 91.25 89 HIS A O 1
ATOM 773 N N . SER A 1 90 ? -0.009 14.102 -6.98 1 86.69 90 SER A N 1
ATOM 774 C CA . SER A 1 90 ? -0.266 14.031 -8.414 1 86.69 90 SER A CA 1
ATOM 775 C C . SER A 1 90 ? 0.529 15.094 -9.172 1 86.69 90 SER A C 1
ATOM 777 O O . SER A 1 90 ? 0.677 15.008 -10.391 1 86.69 90 SER A O 1
ATOM 779 N N . GLY A 1 91 ? 0.965 16.141 -8.5 1 85.5 91 GLY A N 1
ATOM 780 C CA . GLY A 1 91 ? 1.598 17.266 -9.148 1 85.5 91 GLY A CA 1
ATOM 781 C C . GLY A 1 91 ? 0.602 18.25 -9.742 1 85.5 91 GLY A C 1
ATOM 782 O O . GLY A 1 91 ? 0.99 19.281 -10.289 1 85.5 91 GLY A O 1
ATOM 783 N N . ILE A 1 92 ? -0.636 17.875 -9.617 1 87.19 92 ILE A N 1
ATOM 784 C CA . ILE A 1 92 ? -1.697 18.734 -10.125 1 87.19 92 ILE A CA 1
ATOM 785 C C . ILE A 1 92 ? -2.236 19.609 -8.992 1 87.19 92 ILE A C 1
ATOM 787 O O . ILE A 1 92 ? -2.531 19.109 -7.906 1 87.19 92 ILE A O 1
ATOM 791 N N . LYS A 1 93 ? -2.309 20.875 -9.281 1 90.06 93 LYS A N 1
ATOM 792 C CA . LYS A 1 93 ? -2.867 21.797 -8.289 1 90.06 93 LYS A CA 1
ATOM 793 C C . LYS A 1 93 ? -4.383 21.641 -8.195 1 90.06 93 LYS A C 1
ATOM 795 O O . LYS A 1 93 ? -5.102 21.922 -9.156 1 90.06 93 LYS A O 1
ATOM 800 N N . MET A 1 94 ? -4.73 21.109 -7.145 1 91.75 94 MET A N 1
ATOM 801 C CA . MET A 1 94 ? -6.156 20.922 -6.891 1 91.75 94 MET A CA 1
ATOM 802 C C . MET A 1 94 ? -6.602 21.703 -5.656 1 91.75 94 MET A C 1
ATOM 804 O O . MET A 1 94 ? -5.934 21.656 -4.621 1 91.75 94 MET A O 1
ATOM 808 N N . GLY A 1 95 ? -7.703 22.359 -5.816 1 91.5 95 GLY A N 1
ATOM 809 C CA . GLY A 1 95 ? -8.258 23.062 -4.676 1 91.5 95 GLY A CA 1
ATOM 810 C C . GLY A 1 95 ? -8.984 22.156 -3.699 1 91.5 95 GLY A C 1
ATOM 811 O O . GLY A 1 95 ? -9.234 20.984 -4.004 1 91.5 95 GLY A O 1
ATOM 812 N N . ALA A 1 96 ? -9.242 22.672 -2.518 1 89.62 96 ALA A N 1
ATOM 813 C CA . ALA A 1 96 ? -10 21.922 -1.511 1 89.62 96 ALA A CA 1
ATOM 814 C C . ALA A 1 96 ? -11.469 21.812 -1.902 1 89.62 96 ALA A C 1
ATOM 816 O O . ALA A 1 96 ? -12.055 22.766 -2.422 1 89.62 96 ALA A O 1
ATOM 817 N N . ILE A 1 97 ? -12.008 20.641 -1.764 1 88.06 97 ILE A N 1
ATOM 818 C CA . ILE A 1 97 ? -13.43 20.422 -2.031 1 88.06 97 ILE A CA 1
ATOM 819 C C . ILE A 1 97 ? -14.227 20.562 -0.737 1 88.06 97 ILE A C 1
ATOM 821 O O . ILE A 1 97 ? -15.336 21.109 -0.741 1 88.06 97 ILE A O 1
ATOM 825 N N . TRP A 1 98 ? -13.586 20.156 0.359 1 88.5 98 TRP A N 1
ATOM 826 C CA . TRP A 1 98 ? -14.227 20.219 1.667 1 88.5 98 TRP A CA 1
ATOM 827 C C . TRP A 1 98 ? -13.609 21.312 2.531 1 88.5 98 TRP A C 1
ATOM 829 O O . TRP A 1 98 ? -12.422 21.625 2.393 1 88.5 98 TRP A O 1
ATOM 839 N N . PRO A 1 99 ? -14.336 21.859 3.414 1 88.62 99 PRO A N 1
ATOM 840 C CA . PRO A 1 99 ? -13.852 23 4.203 1 88.62 99 PRO A CA 1
ATOM 841 C C . PRO A 1 99 ? -12.688 22.625 5.117 1 88.62 99 PRO A C 1
ATOM 843 O O . PRO A 1 99 ? -11.883 23.5 5.477 1 88.62 99 PRO A O 1
ATOM 846 N N . TRP A 1 100 ? -12.578 21.453 5.453 1 88.69 100 TRP A N 1
ATOM 847 C CA . TRP A 1 100 ? -11.547 21.047 6.402 1 88.69 100 TRP A CA 1
ATOM 848 C C . TRP A 1 100 ? -10.305 20.547 5.672 1 88.69 100 TRP A C 1
ATOM 850 O O . TRP A 1 100 ? -9.273 20.281 6.301 1 88.69 100 TRP A O 1
ATOM 860 N N . GLN A 1 101 ? -10.352 20.375 4.418 1 92.5 101 GLN A N 1
ATOM 861 C CA . GLN A 1 101 ? -9.328 19.703 3.629 1 92.5 101 GLN A CA 1
ATOM 862 C C . GLN A 1 101 ? -8.344 20.703 3.027 1 92.5 101 GLN A C 1
ATOM 864 O O . GLN A 1 101 ? -8.75 21.734 2.492 1 92.5 101 GLN A O 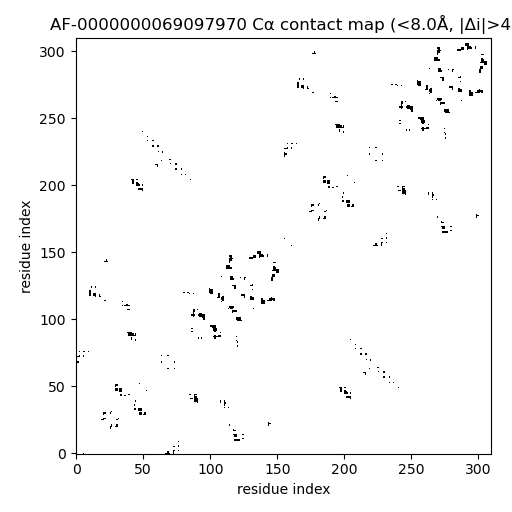1
ATOM 869 N N . PRO A 1 102 ? -7.121 20.469 3.141 1 95.06 102 PRO A N 1
ATOM 870 C CA . PRO A 1 102 ? -6.145 21.328 2.467 1 95.06 102 PRO A CA 1
ATOM 871 C C . 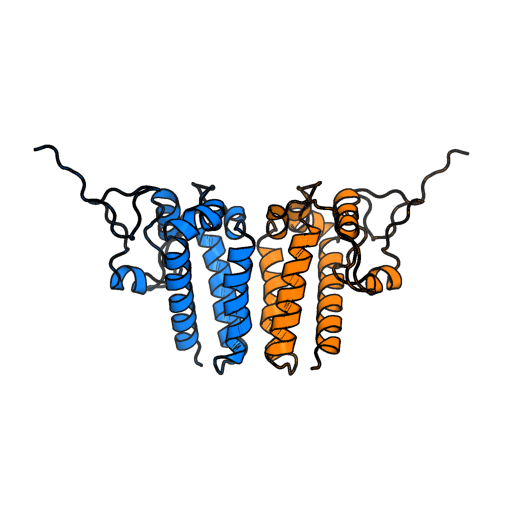PRO A 1 102 ? -6.145 21.141 0.95 1 95.06 102 PRO A C 1
ATOM 873 O O . PRO A 1 102 ? -6.633 20.125 0.448 1 95.06 102 PRO A O 1
ATOM 876 N N . HIS A 1 103 ? -5.59 22.172 0.281 1 94.25 103 HIS A N 1
ATOM 877 C CA . HIS A 1 103 ? -5.27 22.031 -1.135 1 94.25 103 HIS A CA 1
ATOM 878 C C . HIS A 1 103 ? -4.105 21.078 -1.341 1 94.25 103 HIS A C 1
ATOM 880 O O . HIS A 1 103 ? -3.352 20.797 -0.406 1 94.25 103 HIS A O 1
ATOM 886 N N . SER A 1 104 ? -4.02 20.625 -2.664 1 92.25 104 SER A N 1
ATOM 887 C CA . SER A 1 104 ? -2.945 19.688 -2.967 1 92.25 104 SER A CA 1
ATOM 888 C C . SER A 1 104 ? -1.576 20.328 -2.779 1 92.25 104 SER A C 1
ATOM 890 O O . SER A 1 104 ? -0.597 19.656 -2.479 1 92.25 104 SER A O 1
ATOM 892 N N . TYR A 1 105 ? -1.46 21.594 -2.938 1 92 105 TYR A N 1
ATOM 893 C CA . TYR A 1 105 ? -0.148 22.219 -2.836 1 92 105 TYR A CA 1
ATOM 894 C C . TYR A 1 105 ? 0.318 22.281 -1.385 1 92 105 TYR A C 1
ATOM 896 O O . TYR A 1 105 ? 1.488 22.562 -1.112 1 92 105 TYR A O 1
ATOM 904 N N . PHE A 1 106 ? -0.65 22.031 -0.44 1 95.69 106 PHE A N 1
ATOM 905 C CA . PHE A 1 106 ? -0.256 21.859 0.953 1 95.69 106 PHE A CA 1
ATOM 906 C C . PHE A 1 106 ? 0.793 20.75 1.079 1 95.69 106 PHE A C 1
ATOM 908 O O . PHE A 1 106 ? 1.83 20.953 1.716 1 95.69 106 PHE A O 1
ATOM 915 N N . HIS A 1 107 ? 0.524 19.641 0.476 1 94.94 107 HIS A N 1
ATOM 916 C CA . HIS A 1 107 ? 1.455 18.516 0.515 1 94.94 107 HIS A CA 1
ATOM 917 C C . HIS A 1 107 ? 2.656 18.766 -0.391 1 94.94 107 HIS A C 1
ATOM 919 O O . HIS A 1 107 ? 3.771 18.344 -0.084 1 94.94 107 HIS A O 1
ATOM 925 N N . ASP A 1 108 ? 2.475 19.5 -1.517 1 93.06 108 ASP A N 1
ATOM 926 C CA . ASP A 1 108 ? 3.611 19.938 -2.326 1 93.06 108 ASP A CA 1
ATOM 927 C C . ASP A 1 108 ? 4.617 20.719 -1.489 1 93.06 108 ASP A C 1
ATOM 929 O O . ASP A 1 108 ? 5.824 20.484 -1.579 1 93.06 108 ASP A O 1
ATOM 933 N N . ASN A 1 109 ? 4.082 21.656 -0.755 1 94.38 109 ASN A N 1
ATOM 934 C CA . ASN A 1 109 ? 4.934 22.438 0.127 1 94.38 109 ASN A CA 1
ATOM 935 C C . ASN A 1 109 ? 5.637 21.562 1.16 1 94.38 109 ASN A C 1
ATOM 937 O O . ASN A 1 109 ? 6.785 21.812 1.521 1 94.38 109 ASN A O 1
ATOM 941 N N . HIS A 1 110 ? 4.918 20.547 1.659 1 96.38 110 HIS A N 1
ATOM 942 C CA . HIS A 1 110 ? 5.531 19.578 2.559 1 96.38 110 HIS A CA 1
ATOM 943 C C . HIS A 1 110 ? 6.75 18.922 1.915 1 96.38 110 HIS A C 1
ATOM 945 O O . HIS A 1 110 ? 7.805 18.812 2.545 1 96.38 110 HIS A O 1
ATOM 951 N N . HIS A 1 111 ? 6.641 18.516 0.714 1 94.75 111 HIS A N 1
ATOM 952 C CA . HIS A 1 111 ? 7.758 17.875 0.019 1 94.75 111 HIS A CA 1
ATOM 953 C C . HIS A 1 111 ? 8.844 18.891 -0.312 1 94.75 111 HIS A C 1
ATOM 955 O O . HIS A 1 111 ? 10.031 18.578 -0.275 1 94.75 111 HIS A O 1
ATOM 961 N N . LYS A 1 112 ? 8.484 20.078 -0.678 1 93.94 112 LYS A N 1
ATOM 962 C CA . LYS A 1 112 ? 9.43 21.125 -1.046 1 93.94 112 LYS A CA 1
ATOM 963 C C . LYS A 1 112 ? 10.211 21.609 0.169 1 93.94 112 LYS A C 1
ATOM 965 O O . LYS A 1 112 ? 11.422 21.844 0.081 1 93.94 112 LYS A O 1
ATOM 970 N N . HIS A 1 113 ? 9.484 21.75 1.297 1 95.88 113 HIS A N 1
ATOM 971 C CA . HIS A 1 113 ? 10.086 22.359 2.479 1 95.88 113 HIS A CA 1
ATOM 972 C C . HIS A 1 113 ? 10.375 21.312 3.551 1 95.88 113 HIS A C 1
ATOM 974 O O . HIS A 1 113 ? 10.883 21.656 4.625 1 95.88 113 HIS A O 1
ATOM 980 N N . PHE A 1 114 ? 10 20.047 3.346 1 96.19 114 PHE A N 1
ATOM 981 C CA . PHE A 1 114 ? 10.438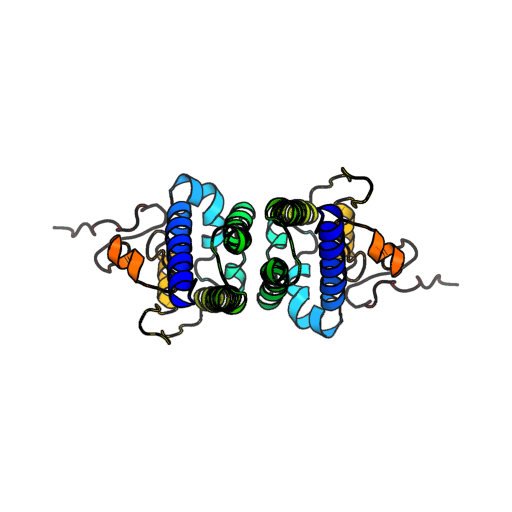 18.828 4 1 96.19 114 PHE A CA 1
ATOM 982 C C . PHE A 1 114 ? 9.695 18.609 5.316 1 96.19 114 PHE A C 1
ATOM 984 O O . PHE A 1 114 ? 8.805 17.766 5.406 1 96.19 114 PHE A O 1
ATOM 991 N N . HIS A 1 115 ? 10.047 19.406 6.398 1 98 115 HIS A N 1
ATOM 992 C CA . HIS A 1 115 ? 9.602 19.094 7.754 1 98 115 HIS A CA 1
ATOM 993 C C . HIS A 1 115 ? 8.547 20.094 8.227 1 98 115 HIS A C 1
ATOM 995 O O . HIS A 1 115 ? 8.695 20.719 9.281 1 98 115 HIS A O 1
ATOM 1001 N N . VAL A 1 116 ? 7.516 20.188 7.461 1 98.12 116 VAL A N 1
ATOM 1002 C CA . VAL A 1 116 ? 6.395 21.094 7.703 1 98.12 116 VAL A CA 1
ATOM 1003 C C . VAL A 1 116 ? 5.137 20.531 7.035 1 98.12 116 VAL A C 1
ATOM 1005 O O . VAL A 1 116 ? 5.219 19.656 6.172 1 98.12 116 VAL A O 1
ATOM 1008 N N . ASN A 1 117 ? 3.949 21 7.453 1 98 117 ASN A N 1
ATOM 1009 C CA . ASN A 1 117 ? 2.705 20.578 6.824 1 98 117 ASN A CA 1
ATOM 1010 C C . ASN A 1 117 ? 2.572 19.047 6.816 1 98 117 ASN A C 1
ATOM 1012 O O . ASN A 1 117 ? 2.439 18.438 5.75 1 98 117 ASN A O 1
ATOM 1016 N N . PHE A 1 118 ? 2.406 18.469 7.969 1 98.31 118 PHE A N 1
ATOM 1017 C CA . PHE A 1 118 ? 2.457 17.016 8.102 1 98.31 118 PHE A CA 1
ATOM 1018 C C . PHE A 1 118 ? 1.091 16.391 7.824 1 98.31 118 PHE A C 1
ATOM 1020 O O . PHE A 1 118 ? 0.986 15.195 7.574 1 98.31 118 PHE A O 1
ATOM 1027 N N . GLY A 1 119 ? 0.072 17.172 7.938 1 97.38 119 GLY A N 1
ATOM 1028 C CA . GLY A 1 119 ? -1.277 16.656 7.785 1 97.38 119 GLY A CA 1
ATOM 1029 C C . GLY A 1 119 ? -1.616 16.281 6.355 1 97.38 119 GLY A C 1
ATOM 1030 O O . GLY A 1 119 ? -0.915 16.672 5.422 1 97.38 119 GLY A O 1
ATOM 1031 N N . PHE A 1 120 ? -2.715 15.555 6.195 1 95.38 120 PHE A N 1
ATOM 1032 C CA . PHE A 1 120 ? -3.127 15.125 4.863 1 95.38 120 PHE A CA 1
ATOM 1033 C C . PHE A 1 120 ? -4.488 15.703 4.508 1 95.38 120 PHE A C 1
ATOM 1035 O O . PHE A 1 120 ? -4.574 16.734 3.834 1 95.38 120 PHE A O 1
ATOM 1042 N N . ASN A 1 121 ? -5.488 15.211 5.203 1 96.06 121 ASN A N 1
ATOM 1043 C CA . ASN A 1 121 ? -6.836 15.609 4.805 1 96.06 121 ASN A CA 1
ATOM 1044 C C . ASN A 1 121 ? -7.414 16.656 5.754 1 96.06 121 ASN A C 1
ATOM 1046 O O . ASN A 1 121 ? -8.602 16.969 5.676 1 96.06 121 ASN A O 1
ATOM 1050 N N . THR A 1 122 ? -6.625 17.156 6.668 1 96.25 122 THR A N 1
ATOM 1051 C CA . THR A 1 122 ? -7.055 18.234 7.559 1 96.25 122 THR A CA 1
ATOM 1052 C C . THR A 1 122 ? -5.867 19.094 7.965 1 96.25 122 THR A C 1
ATOM 1054 O O . THR A 1 122 ? -4.738 18.609 8.062 1 96.25 122 THR A O 1
ATOM 1057 N N . TYR A 1 123 ? -6.207 20.359 8.281 1 94.88 123 TYR A N 1
ATOM 1058 C CA . TYR A 1 123 ? -5.227 21.312 8.789 1 94.88 123 TYR A CA 1
ATOM 1059 C C . TYR A 1 123 ? -5.148 21.25 10.312 1 94.88 123 TYR A C 1
ATOM 1061 O O . TYR A 1 123 ? -4.238 21.812 10.914 1 94.88 123 TYR A O 1
ATOM 1069 N N . PHE A 1 124 ? -6.074 20.609 10.852 1 96.31 124 PHE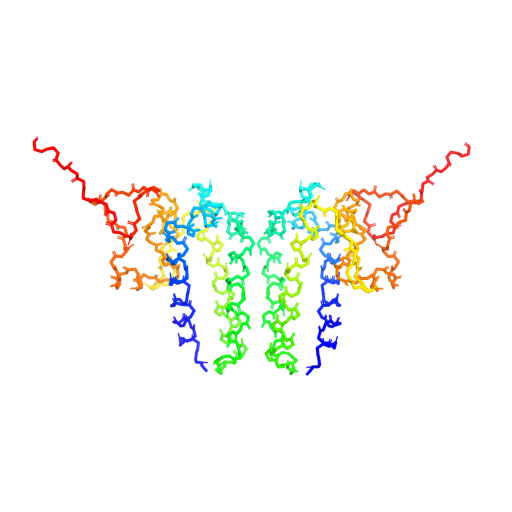 A N 1
ATOM 1070 C CA . PHE A 1 124 ? -6.344 20.75 12.281 1 96.31 124 PHE A CA 1
ATOM 1071 C C . PHE A 1 124 ? -5.09 20.453 13.102 1 96.31 124 PHE A C 1
ATOM 1073 O O . PHE A 1 124 ? -4.695 21.25 13.953 1 96.31 124 PHE A O 1
ATOM 1080 N N . PHE A 1 125 ? -4.461 19.391 12.891 1 97.88 125 PHE A N 1
ATOM 1081 C CA . PHE A 1 125 ? -3.336 18.984 13.719 1 97.88 125 PHE A CA 1
ATOM 1082 C C . PHE A 1 125 ? -2.127 19.891 13.477 1 97.88 125 PHE A C 1
ATOM 1084 O O . PHE A 1 125 ? -1.363 20.172 14.406 1 97.88 125 PHE A O 1
ATOM 1091 N N . ASP A 1 126 ? -1.955 20.281 12.227 1 98.12 126 ASP A N 1
ATOM 1092 C CA . ASP A 1 126 ? -0.869 21.219 11.953 1 98.12 126 ASP A CA 1
ATOM 1093 C C . ASP A 1 126 ? -1.106 22.547 12.648 1 98.12 126 ASP A C 1
ATOM 1095 O O . ASP A 1 126 ? -0.167 23.172 13.156 1 98.12 126 ASP A O 1
ATOM 1099 N N . TRP A 1 127 ? -2.301 22.984 12.539 1 97.12 127 TRP A N 1
ATOM 1100 C CA . TRP A 1 127 ? -2.664 24.203 13.258 1 97.12 127 TRP A CA 1
ATOM 1101 C C . TRP A 1 127 ? -2.436 24.047 14.758 1 97.12 127 TRP A C 1
ATOM 1103 O O . TRP A 1 127 ? -1.827 24.906 15.398 1 97.12 127 TRP A O 1
ATOM 1113 N N . PHE A 1 128 ? -2.891 22.922 15.344 1 97.88 128 PHE A N 1
ATOM 1114 C CA . PHE A 1 128 ? -2.822 22.641 16.766 1 97.88 128 PHE A CA 1
ATOM 1115 C C . PHE A 1 128 ? -1.374 22.578 17.25 1 97.88 128 PHE A C 1
ATOM 1117 O O . PHE A 1 128 ? -1.044 23.078 18.312 1 97.88 128 PHE A O 1
ATOM 1124 N N . HIS A 1 129 ? -0.51 22.047 16.469 1 98.31 129 HIS A N 1
ATOM 1125 C CA . HIS A 1 129 ? 0.875 21.828 16.875 1 98.31 129 HIS A CA 1
ATOM 1126 C C . HIS A 1 129 ? 1.789 22.906 16.312 1 98.31 129 HIS A C 1
ATOM 1128 O O . HIS A 1 129 ? 3.01 22.844 16.469 1 98.31 129 HIS A O 1
ATOM 1134 N N . ASP A 1 130 ? 1.258 23.844 15.523 1 98.19 130 ASP A N 1
ATOM 1135 C CA . ASP A 1 130 ? 2.004 24.953 14.93 1 98.19 130 ASP A CA 1
ATOM 1136 C C . ASP A 1 130 ? 3.041 24.438 13.93 1 98.19 130 ASP A C 1
ATOM 1138 O O . ASP A 1 130 ? 4.211 24.828 13.992 1 98.19 130 ASP A O 1
ATOM 1142 N N . THR A 1 131 ? 2.545 23.547 13.047 1 98.5 131 THR A N 1
ATOM 1143 C CA . THR A 1 131 ? 3.426 23.016 12.016 1 98.5 131 THR A CA 1
ATOM 1144 C C . THR A 1 131 ? 2.943 23.422 10.625 1 98.5 131 THR A C 1
ATOM 1146 O O . THR A 1 131 ? 3.348 22.828 9.617 1 98.5 131 THR A O 1
ATOM 1149 N N . LEU A 1 132 ? 2.107 24.422 10.586 1 98.06 132 LEU A N 1
ATOM 1150 C CA . LEU A 1 132 ? 1.761 25.047 9.305 1 98.06 132 LEU A CA 1
ATOM 1151 C C . LEU A 1 132 ? 2.926 25.859 8.766 1 98.06 132 LEU A C 1
ATOM 1153 O O . LEU A 1 132 ? 3.57 26.594 9.516 1 98.06 132 LEU A O 1
ATOM 1157 N N . ARG A 1 133 ? 3.131 25.703 7.562 1 97.81 133 ARG A N 1
ATOM 1158 C CA . ARG A 1 133 ? 4.199 26.484 6.941 1 97.81 133 ARG A CA 1
ATOM 1159 C C . ARG A 1 133 ? 3.932 27.984 7.062 1 97.81 133 ARG A C 1
ATOM 1161 O O . ARG A 1 133 ? 2.809 28.438 6.84 1 97.81 133 ARG A O 1
ATOM 1168 N N . LYS A 1 134 ? 4.965 28.672 7.387 1 97 134 LYS A N 1
ATOM 1169 C CA . LYS A 1 134 ? 4.922 30.125 7.465 1 97 134 LYS A CA 1
ATOM 1170 C C . LYS A 1 134 ? 5.91 30.766 6.492 1 97 134 LYS A C 1
ATOM 1172 O O . LYS A 1 134 ? 7.047 30.297 6.371 1 97 134 LYS A O 1
ATOM 1177 N N . GLU A 1 135 ? 5.527 31.781 5.832 1 95.5 135 GLU A N 1
ATOM 1178 C CA . GLU A 1 135 ? 6.379 32.438 4.855 1 95.5 135 GLU A CA 1
ATOM 1179 C C . GLU A 1 135 ? 7.555 33.156 5.531 1 95.5 135 GLU A C 1
ATOM 1181 O O . GLU A 1 135 ? 8.609 33.344 4.918 1 95.5 135 GLU A O 1
ATOM 1186 N N . SER A 1 136 ? 7.414 33.469 6.738 1 95.5 136 SER A N 1
ATOM 1187 C CA . SER A 1 136 ? 8.422 34.219 7.48 1 95.5 136 SER A CA 1
ATOM 1188 C C . SER A 1 136 ? 9.523 33.312 8.008 1 95.5 136 SER A C 1
ATOM 1190 O O . SER A 1 136 ? 10.477 33.75 8.625 1 95.5 136 SER A O 1
ATOM 1192 N N . ARG A 1 137 ? 9.328 32.062 7.82 1 97.12 137 ARG A N 1
ATOM 1193 C CA . ARG A 1 137 ? 10.289 31.094 8.344 1 97.12 137 ARG A CA 1
ATOM 1194 C C . ARG A 1 137 ? 11.07 30.422 7.207 1 97.12 137 ARG A C 1
ATOM 1196 O O . ARG A 1 137 ? 10.625 30.438 6.059 1 97.12 137 ARG A O 1
ATOM 1203 N N . VAL A 1 138 ? 12.25 29.984 7.477 1 97.12 138 VAL A N 1
ATOM 1204 C CA . VAL A 1 138 ? 13.102 29.281 6.527 1 97.12 138 VAL A CA 1
ATOM 1205 C C . VAL A 1 138 ? 13.102 27.781 6.848 1 97.12 138 VAL A C 1
ATOM 1207 O O . VAL A 1 138 ? 13.328 27.391 7.992 1 97.12 138 VAL A O 1
ATOM 1210 N N . TYR A 1 139 ? 12.805 27.047 5.875 1 97.25 139 TYR A N 1
ATOM 1211 C CA . TYR A 1 139 ? 12.742 25.594 6.008 1 97.25 139 TYR A CA 1
ATOM 1212 C C . TYR A 1 139 ? 13.805 24.922 5.148 1 97.25 139 TYR A C 1
ATOM 1214 O O . TYR A 1 139 ? 14.461 25.578 4.332 1 97.25 139 TYR A O 1
ATOM 1222 N N . GLY A 1 140 ? 13.969 23.641 5.32 1 95.88 140 GLY A N 1
ATOM 1223 C CA . GLY A 1 140 ? 14.938 22.844 4.59 1 95.88 140 GLY A CA 1
ATOM 1224 C C . GLY A 1 140 ? 15.07 21.422 5.117 1 95.88 140 GLY A C 1
ATOM 1225 O O . GLY A 1 140 ? 14.516 21.094 6.168 1 95.88 140 GLY A O 1
ATOM 1226 N N . GLU A 1 141 ? 15.75 20.625 4.418 1 96.5 141 GLU A N 1
ATOM 1227 C CA . GLU A 1 141 ? 15.828 19.203 4.734 1 96.5 141 GLU A CA 1
ATOM 1228 C C . GLU A 1 141 ? 16.5 18.984 6.082 1 96.5 141 GLU A C 1
ATOM 1230 O O . GLU A 1 141 ? 16.219 17.984 6.762 1 96.5 141 GLU A O 1
ATOM 1235 N N . GLU A 1 142 ? 17.375 19.953 6.434 1 96.81 142 GLU A N 1
ATOM 1236 C CA . GLU A 1 142 ? 18.078 19.766 7.695 1 96.81 142 GLU A CA 1
ATOM 1237 C C . GLU A 1 142 ? 17.422 20.562 8.82 1 96.81 142 GLU A C 1
ATOM 1239 O O . GLU A 1 142 ? 17.953 20.641 9.93 1 96.81 142 GLU A O 1
ATOM 1244 N N . VAL A 1 143 ? 16.312 21.188 8.594 1 97.38 143 VAL A N 1
ATOM 1245 C CA . VAL A 1 143 ? 15.586 21.984 9.594 1 97.38 143 VAL A CA 1
ATOM 1246 C C . VAL A 1 143 ? 14.391 21.188 10.109 1 97.38 143 VAL A C 1
ATOM 1248 O O . VAL A 1 143 ? 13.273 21.344 9.609 1 97.38 143 VAL A O 1
ATOM 1251 N N . PHE A 1 144 ? 14.594 20.438 11.117 1 98 144 PHE A N 1
ATOM 1252 C CA . PHE A 1 144 ? 13.586 19.531 11.656 1 98 144 PHE A CA 1
ATOM 1253 C C . PHE A 1 144 ? 12.719 20.25 12.688 1 98 144 PHE A C 1
ATOM 1255 O O . PHE A 1 144 ? 12.961 21.406 13.016 1 98 144 PHE A O 1
ATOM 1262 N N . GLY A 1 145 ? 11.602 19.594 13.086 1 95.94 145 GLY A N 1
ATOM 1263 C CA . GLY A 1 145 ? 10.805 20.078 14.203 1 95.94 145 GLY A CA 1
ATOM 1264 C C . GLY A 1 145 ? 9.453 20.625 13.781 1 95.94 145 GLY A C 1
ATOM 1265 O O . GLY A 1 145 ? 8.523 20.688 14.586 1 95.94 145 GLY A O 1
ATOM 1266 N N . GLY A 1 146 ? 9.352 21.156 12.539 1 97.56 146 GLY A N 1
ATOM 1267 C CA . GLY A 1 146 ? 8.039 21.516 12.008 1 97.56 146 GLY A CA 1
ATOM 1268 C C . GLY A 1 146 ? 7.77 23 12.039 1 97.56 146 GLY A C 1
ATOM 1269 O O . GLY A 1 146 ? 6.766 23.469 11.492 1 97.56 146 GLY A O 1
ATOM 1270 N N . ARG A 1 147 ? 8.641 23.859 12.586 1 96.88 147 ARG A N 1
ATOM 1271 C CA . ARG A 1 147 ? 8.328 25.266 12.789 1 96.88 147 ARG A CA 1
ATOM 1272 C C . ARG A 1 147 ? 9.266 26.156 11.977 1 96.88 147 ARG A C 1
ATOM 1274 O O . ARG A 1 147 ? 9.117 27.375 11.984 1 96.88 147 ARG A O 1
ATOM 1281 N N . GLY A 1 148 ? 10.234 25.516 11.297 1 96.12 148 GLY A N 1
ATOM 1282 C CA . GLY A 1 148 ? 11.188 26.312 10.539 1 96.12 148 GLY A CA 1
ATOM 1283 C C . GLY A 1 148 ? 12.078 27.156 11.422 1 96.12 148 GLY A C 1
ATOM 1284 O O . GLY A 1 148 ? 11.969 27.125 12.648 1 96.12 148 GLY A O 1
ATOM 1285 N N . LYS A 1 149 ? 13.047 27.844 10.773 1 94.81 149 LYS A N 1
ATOM 1286 C CA . LYS A 1 149 ? 13.953 28.766 11.453 1 94.81 149 LYS A CA 1
ATOM 1287 C C . LYS A 1 149 ? 13.586 30.219 11.164 1 94.81 149 LYS A C 1
ATOM 1289 O O . LYS A 1 149 ? 13.047 30.516 10.094 1 94.81 149 LYS A O 1
ATOM 1294 N N . GLN A 1 150 ? 13.859 31.062 12.156 1 90.06 150 GLN A N 1
ATOM 1295 C CA . GLN A 1 150 ? 13.617 32.469 11.938 1 90.06 150 GLN A CA 1
ATOM 1296 C C . GLN A 1 150 ? 14.578 33.062 10.906 1 90.06 150 GLN A C 1
ATOM 1298 O O . GLN A 1 150 ? 15.766 32.719 10.906 1 90.06 150 GLN A O 1
ATOM 1303 N N . SER A 1 151 ? 14.055 33.656 9.836 1 79 151 SER A N 1
ATOM 1304 C CA . SER A 1 151 ? 14.898 34.312 8.844 1 79 151 SER A CA 1
ATOM 1305 C C . SER A 1 151 ? 15.797 35.344 9.492 1 79 151 SER A C 1
ATOM 1307 O O . SER A 1 151 ? 15.367 36.062 10.398 1 79 151 SER A O 1
ATOM 1309 N N . GLN A 1 152 ? 17.156 35.156 9.633 1 61.72 152 GLN A N 1
ATOM 1310 C CA . GLN A 1 152 ? 18.031 36.25 10.109 1 61.72 152 GLN A CA 1
ATOM 1311 C C . GLN A 1 152 ? 17.844 37.5 9.289 1 61.72 152 GLN A C 1
ATOM 1313 O O . GLN A 1 152 ? 18.031 37.5 8.07 1 61.72 152 GLN A O 1
ATOM 1318 N N . LYS A 1 153 ? 16.953 38.375 9.406 1 54.31 153 LYS A N 1
ATOM 1319 C CA . LYS A 1 153 ? 17.016 39.75 8.883 1 54.31 153 LYS A CA 1
ATOM 1320 C C . LYS A 1 153 ? 18.375 40.406 9.188 1 54.31 153 LYS A C 1
ATOM 1322 O O . LYS A 1 153 ? 18.844 40.344 10.32 1 54.31 153 LYS A O 1
ATOM 1327 N N . SER A 1 154 ? 19.297 40.438 8.203 1 43.69 154 SER A N 1
ATOM 1328 C CA . SER A 1 154 ? 20.406 41.375 8.352 1 43.69 154 SER A CA 1
ATOM 1329 C C . SER A 1 154 ? 19.938 42.688 8.977 1 43.69 154 SER A C 1
ATOM 1331 O O . SER A 1 154 ? 19.016 43.344 8.469 1 43.69 154 SER A O 1
ATOM 1333 N N . GLU A 1 155 ? 20.188 42.938 10.25 1 36.06 155 GLU A N 1
ATOM 1334 C CA . GLU A 1 155 ? 20.359 44.344 10.586 1 36.06 155 GLU A CA 1
ATOM 1335 C C . GLU A 1 155 ? 21.328 45.031 9.633 1 36.06 155 GLU A C 1
ATOM 1337 O O . GLU A 1 155 ? 22.328 44.438 9.227 1 36.06 155 GLU A O 1
ATOM 1342 N N . PHE B 1 1 ? -12.445 -18 11.172 1 77.44 1 PHE B N 1
ATOM 1343 C CA . PHE B 1 1 ? -11.508 -18.547 10.195 1 77.44 1 PHE B CA 1
ATOM 1344 C C . PHE B 1 1 ? -10.172 -18.891 10.852 1 77.44 1 PHE B C 1
ATOM 1346 O O . PHE B 1 1 ? -9.734 -18.188 11.766 1 77.44 1 PHE B O 1
ATOM 1353 N N . SER B 1 2 ? -9.797 -20.062 10.539 1 88.62 2 SER B N 1
ATOM 1354 C CA . SER B 1 2 ? -8.492 -20.5 11.008 1 88.62 2 SER B CA 1
ATOM 1355 C C . SER B 1 2 ? -7.367 -19.828 10.219 1 88.62 2 SER B C 1
ATOM 1357 O O . SER B 1 2 ? -7.617 -19.219 9.18 1 88.62 2 SER B O 1
ATOM 1359 N N . LEU B 1 3 ? -6.238 -19.906 10.75 1 95.25 3 LEU B N 1
ATOM 1360 C CA . LEU B 1 3 ? -5.035 -19.375 10.117 1 95.25 3 LEU B CA 1
ATOM 1361 C C . LEU B 1 3 ? -4.836 -19.984 8.742 1 95.25 3 LEU B C 1
ATOM 1363 O O . LEU B 1 3 ? -4.598 -19.281 7.762 1 95.25 3 LEU B O 1
ATOM 1367 N N . VAL B 1 4 ? -5.012 -21.281 8.602 1 94.62 4 VAL B N 1
ATOM 1368 C CA . VAL B 1 4 ? -4.777 -22 7.355 1 94.62 4 VAL B CA 1
ATOM 1369 C C . VAL B 1 4 ? -5.844 -21.625 6.332 1 94.62 4 VAL B C 1
ATOM 1371 O O . VAL B 1 4 ? -5.535 -21.375 5.164 1 94.62 4 VAL B O 1
ATOM 1374 N N . ALA B 1 5 ? -7.062 -21.609 6.781 1 95.12 5 ALA B N 1
ATOM 1375 C CA . ALA B 1 5 ? -8.164 -21.25 5.891 1 95.12 5 ALA B CA 1
ATOM 1376 C C . ALA B 1 5 ? -7.973 -19.828 5.332 1 95.12 5 ALA B C 1
ATOM 1378 O O . ALA B 1 5 ? -8.203 -19.594 4.145 1 95.12 5 ALA B O 1
ATOM 1379 N N . PHE B 1 6 ? -7.539 -18.938 6.18 1 95.75 6 PHE B N 1
ATOM 1380 C CA . PHE B 1 6 ? -7.336 -17.578 5.727 1 95.75 6 PHE B CA 1
ATOM 1381 C C . PHE B 1 6 ? -6.145 -17.484 4.781 1 95.75 6 PHE B C 1
ATOM 1383 O O . PHE B 1 6 ? -6.164 -16.719 3.818 1 95.75 6 PHE B O 1
ATOM 1390 N N . PHE B 1 7 ? -5.141 -18.219 5.082 1 96.56 7 PHE B N 1
ATOM 1391 C CA . PHE B 1 7 ? -3.982 -18.281 4.195 1 96.56 7 PHE B CA 1
ATOM 1392 C C . PHE B 1 7 ? -4.391 -18.734 2.799 1 96.56 7 PHE B C 1
ATOM 1394 O O . PHE B 1 7 ? -4.016 -18.109 1.804 1 96.56 7 PHE B O 1
ATOM 1401 N N . VAL B 1 8 ? -5.172 -19.75 2.748 1 95.75 8 VAL B N 1
ATOM 1402 C CA . VAL B 1 8 ? -5.629 -20.281 1.468 1 95.75 8 VAL B CA 1
ATOM 1403 C C . VAL B 1 8 ? -6.496 -19.25 0.758 1 95.75 8 VAL B C 1
ATOM 1405 O O . VAL B 1 8 ? -6.363 -19.031 -0.452 1 95.75 8 VAL B O 1
ATOM 1408 N N . TYR B 1 9 ? -7.387 -18.656 1.481 1 95.5 9 TYR B N 1
ATOM 1409 C CA . TYR B 1 9 ? -8.211 -17.578 0.929 1 95.5 9 TYR B CA 1
ATOM 1410 C C . TYR B 1 9 ? -7.344 -16.484 0.319 1 95.5 9 TYR B C 1
ATOM 1412 O O . TYR B 1 9 ? -7.574 -16.062 -0.817 1 95.5 9 TYR B O 1
ATOM 1420 N N . ASN B 1 10 ? -6.383 -16.047 1.077 1 96.06 10 ASN B N 1
ATOM 1421 C CA . ASN B 1 10 ? -5.504 -14.969 0.622 1 96.06 10 ASN B CA 1
ATOM 1422 C C . ASN B 1 10 ? -4.742 -15.367 -0.639 1 96.06 10 ASN B C 1
ATOM 1424 O O . ASN B 1 10 ? -4.645 -14.586 -1.584 1 96.06 10 ASN B O 1
ATOM 1428 N N . GLU B 1 11 ? -4.211 -16.562 -0.693 1 97 11 GLU B N 1
ATOM 1429 C CA . GLU B 1 11 ? -3.453 -17.016 -1.852 1 97 11 GLU B CA 1
ATOM 1430 C C . GLU B 1 11 ? -4.355 -17.188 -3.07 1 97 11 GLU B C 1
ATOM 1432 O O . GLU B 1 11 ? -3.922 -16.969 -4.203 1 97 11 GLU B O 1
ATOM 1437 N N . THR B 1 12 ? -5.57 -17.609 -2.777 1 97.19 12 THR B N 1
ATOM 1438 C CA . THR B 1 12 ? -6.547 -17.688 -3.857 1 97.19 12 THR B CA 1
ATOM 1439 C C . THR B 1 12 ? -6.797 -16.312 -4.473 1 97.19 12 THR B C 1
ATOM 1441 O O . THR B 1 12 ? -6.68 -16.141 -5.688 1 97.19 12 THR B O 1
ATOM 1444 N N . MET B 1 13 ? -7.047 -15.375 -3.631 1 96.19 13 MET B N 1
ATOM 1445 C CA . MET B 1 13 ? -7.324 -14.023 -4.102 1 96.19 13 MET B CA 1
ATOM 1446 C C . MET B 1 13 ? -6.102 -13.422 -4.789 1 96.19 13 MET B C 1
ATOM 1448 O O . MET B 1 13 ? -6.219 -12.812 -5.852 1 96.19 13 MET B O 1
ATOM 1452 N N . ALA B 1 14 ? -4.977 -13.641 -4.203 1 96.69 14 ALA B N 1
ATOM 1453 C CA . ALA B 1 14 ? -3.736 -13.086 -4.742 1 96.69 14 ALA B CA 1
ATOM 1454 C C . ALA B 1 14 ? -3.443 -13.641 -6.133 1 96.69 14 ALA B C 1
ATOM 1456 O O . ALA B 1 14 ? -3.096 -12.891 -7.047 1 96.69 14 ALA B O 1
ATOM 1457 N N . TYR B 1 15 ? -3.576 -14.938 -6.32 1 97.88 15 TYR B N 1
ATOM 1458 C CA . TYR B 1 15 ? -3.307 -15.57 -7.605 1 97.88 15 TYR B CA 1
ATOM 1459 C C . TYR B 1 15 ? -4.246 -15.039 -8.68 1 97.88 15 TYR B C 1
ATOM 1461 O O . TYR B 1 15 ? -3.799 -14.594 -9.742 1 97.88 15 TYR B O 1
ATOM 1469 N N . TYR B 1 16 ? -5.523 -15.055 -8.367 1 98.06 16 TYR B N 1
ATOM 1470 C CA . TYR B 1 16 ? -6.5 -14.727 -9.398 1 98.06 16 TYR B CA 1
ATOM 1471 C C . TYR B 1 16 ? -6.457 -13.242 -9.742 1 98.06 16 TYR B C 1
ATOM 1473 O O . TYR B 1 16 ? -6.625 -12.852 -10.898 1 98.06 16 TYR B O 1
ATOM 1481 N N . LEU B 1 17 ? -6.262 -12.438 -8.742 1 97.25 17 LEU B N 1
ATOM 1482 C CA . LEU B 1 17 ? -6.137 -11.016 -9.008 1 97.25 17 LEU B CA 1
ATOM 1483 C C . LEU B 1 17 ? -4.883 -10.719 -9.828 1 97.25 17 LEU B C 1
ATOM 1485 O O . LEU B 1 17 ? -4.93 -9.945 -10.789 1 97.25 17 LEU B O 1
ATOM 1489 N N . HIS B 1 18 ? -3.756 -11.297 -9.461 1 98 18 HIS B N 1
ATOM 1490 C CA . HIS B 1 18 ? -2.504 -11.117 -10.188 1 98 18 HIS B CA 1
ATOM 1491 C C . HIS B 1 18 ? -2.635 -11.594 -11.633 1 98 18 HIS B C 1
ATOM 1493 O O . HIS B 1 18 ? -2.289 -10.859 -12.562 1 98 18 HIS B O 1
ATOM 1499 N N . ARG B 1 19 ? -3.17 -12.758 -11.75 1 98.19 19 ARG B N 1
ATOM 1500 C CA . ARG B 1 19 ? -3.385 -13.297 -13.086 1 98.19 19 ARG B CA 1
ATOM 1501 C C . ARG B 1 19 ? -4.316 -12.406 -13.898 1 98.19 19 ARG B C 1
ATOM 1503 O O . ARG B 1 19 ? -4.109 -12.195 -15.094 1 98.19 19 ARG B O 1
ATOM 1510 N N . LEU B 1 20 ? -5.398 -11.891 -13.266 1 97.75 20 LEU B N 1
ATOM 1511 C CA . LEU B 1 20 ? -6.309 -10.953 -13.922 1 97.75 20 LEU B CA 1
ATOM 1512 C C . LEU B 1 20 ? -5.547 -9.742 -14.453 1 97.75 20 LEU B C 1
ATOM 1514 O O . LEU B 1 20 ? -5.793 -9.289 -15.57 1 97.75 20 LEU B O 1
ATOM 1518 N N . PHE B 1 21 ? -4.594 -9.242 -13.703 1 97.88 21 PHE B N 1
ATOM 1519 C CA . PHE B 1 21 ? -3.83 -8.07 -14.102 1 97.88 21 PHE B CA 1
ATOM 1520 C C . PHE B 1 21 ? -2.904 -8.383 -15.266 1 97.88 21 PHE B C 1
ATOM 1522 O O . PHE B 1 21 ? -2.379 -7.48 -15.914 1 97.88 21 PHE B O 1
ATOM 1529 N N . HIS B 1 22 ? -2.684 -9.625 -15.477 1 98.44 22 HIS B N 1
ATOM 1530 C CA . HIS B 1 22 ? -1.841 -10.031 -16.594 1 98.44 22 HIS B CA 1
ATOM 1531 C C . HIS B 1 22 ? -2.678 -10.328 -17.844 1 98.44 22 HIS B C 1
ATOM 1533 O O . HIS B 1 22 ? -2.164 -10.859 -18.828 1 98.44 22 HIS B O 1
ATOM 1539 N N . ASN B 1 23 ? -3.963 -10.031 -17.781 1 97.81 23 ASN B N 1
ATOM 1540 C CA . ASN B 1 23 ? -4.715 -9.945 -19.031 1 97.81 23 ASN B CA 1
ATOM 1541 C C . ASN B 1 23 ? -4.207 -8.812 -19.922 1 97.81 23 ASN B C 1
ATOM 1543 O O . ASN B 1 23 ? -3.758 -7.777 -19.422 1 97.81 23 ASN B O 1
ATOM 1547 N N . PRO B 1 24 ? -4.328 -8.953 -21.234 1 98.06 24 PRO B N 1
ATOM 1548 C CA . PRO B 1 24 ? -3.674 -8.016 -22.141 1 98.06 24 PRO B CA 1
ATOM 1549 C C . PRO B 1 24 ? -4.016 -6.559 -21.844 1 98.06 24 PRO B C 1
ATOM 1551 O O . PRO B 1 24 ? -3.121 -5.719 -21.734 1 98.06 24 PRO B O 1
ATOM 1554 N N . TRP B 1 25 ? -5.258 -6.188 -21.719 1 98.12 25 TRP B N 1
ATOM 1555 C CA . TRP B 1 25 ? -5.652 -4.801 -21.5 1 98.12 25 TRP B CA 1
ATOM 1556 C C . TRP B 1 25 ? -5.195 -4.305 -20.141 1 98.12 25 TRP B C 1
ATOM 1558 O O . TRP B 1 25 ? -4.59 -3.236 -20.031 1 98.12 25 TRP B O 1
ATOM 1568 N N . LEU B 1 26 ? -5.406 -5.031 -19.078 1 98 26 LEU B N 1
ATOM 1569 C CA . LEU B 1 26 ? -5.043 -4.629 -17.734 1 98 26 LEU B CA 1
ATOM 1570 C C . LEU B 1 26 ? -3.527 -4.586 -17.562 1 98 26 LEU B C 1
ATOM 1572 O O . LEU B 1 26 ? -3.002 -3.73 -16.844 1 98 26 LEU B O 1
ATOM 1576 N N . TYR B 1 27 ? -2.959 -5.539 -18.156 1 97.94 27 TYR B N 1
ATOM 1577 C CA . TYR B 1 27 ? -1.501 -5.531 -18.094 1 97.94 27 TYR B CA 1
ATOM 1578 C C . TYR B 1 27 ? -0.935 -4.262 -18.734 1 97.94 27 TYR B C 1
ATOM 1580 O O . TYR B 1 27 ? -0.192 -3.52 -18.078 1 97.94 27 TYR B O 1
ATOM 1588 N N . LYS B 1 28 ? -1.314 -3.928 -19.953 1 97.06 28 LYS B N 1
ATOM 1589 C CA . LYS B 1 28 ? -0.765 -2.805 -20.703 1 97.06 28 LYS B CA 1
ATOM 1590 C C . LYS B 1 28 ? -1.101 -1.476 -20.031 1 97.06 28 LYS B C 1
ATOM 1592 O O . LYS B 1 28 ? -0.278 -0.558 -20.016 1 97.06 28 LYS B O 1
ATOM 1597 N N . LYS B 1 29 ? -2.225 -1.396 -19.438 1 95.81 29 LYS B N 1
ATOM 1598 C CA . LYS B 1 29 ? -2.684 -0.107 -18.922 1 95.81 29 LYS B CA 1
ATOM 1599 C C . LYS B 1 29 ? -2.32 0.061 -17.453 1 95.81 29 LYS B C 1
ATOM 1601 O O . LYS B 1 29 ? -2.246 1.185 -16.953 1 95.81 29 LYS B O 1
ATOM 1606 N N . ILE B 1 30 ? -2.115 -1.064 -16.766 1 94.12 30 ILE B N 1
ATOM 1607 C CA . ILE B 1 30 ? -2.014 -0.955 -15.312 1 94.12 30 ILE B CA 1
ATOM 1608 C C . ILE B 1 30 ? -0.765 -1.688 -14.828 1 94.12 30 ILE B C 1
ATOM 1610 O O . ILE B 1 30 ? 0.204 -1.06 -14.398 1 94.12 30 ILE B O 1
ATOM 1614 N N . HIS B 1 31 ? -0.68 -2.979 -15.055 1 95.06 31 HIS B N 1
ATOM 1615 C CA . HIS B 1 31 ? 0.282 -3.844 -14.375 1 95.06 31 HIS B CA 1
ATOM 1616 C C . HIS B 1 31 ? 1.674 -3.699 -14.984 1 95.06 31 HIS B C 1
ATOM 1618 O O . HIS B 1 31 ? 2.674 -4.027 -14.344 1 95.06 31 HIS B O 1
ATOM 1624 N N . LYS B 1 32 ? 1.737 -3.166 -16.219 1 94.06 32 LYS B N 1
ATOM 1625 C CA . LYS B 1 32 ? 3.01 -2.984 -16.922 1 94.06 32 LYS B CA 1
ATOM 1626 C C . LYS B 1 32 ? 3.938 -2.061 -16.125 1 94.06 32 LYS B C 1
ATOM 1628 O O . LYS B 1 32 ? 5.156 -2.24 -16.141 1 94.06 32 LYS B O 1
ATOM 1633 N N . MET B 1 33 ? 3.389 -1.116 -15.453 1 87.38 33 MET B N 1
ATOM 1634 C CA . MET B 1 33 ? 4.188 -0.229 -14.617 1 87.38 33 MET B CA 1
ATOM 1635 C C . MET B 1 33 ? 5.016 -1.026 -13.609 1 87.38 33 MET B C 1
ATOM 1637 O O . MET B 1 33 ? 6.184 -0.715 -13.375 1 87.38 33 MET B O 1
ATOM 1641 N N . HIS B 1 34 ? 4.434 -2.031 -13.039 1 90.19 34 HIS B N 1
ATOM 1642 C CA . HIS B 1 34 ? 5.09 -2.896 -12.07 1 90.19 34 HIS B CA 1
ATOM 1643 C C . HIS B 1 34 ? 6.176 -3.74 -12.727 1 90.19 34 HIS B C 1
ATOM 1645 O O . HIS B 1 34 ? 7.23 -3.977 -12.133 1 90.19 34 HIS B O 1
ATOM 1651 N N . HIS B 1 35 ? 5.957 -4.082 -13.922 1 92.69 35 HIS B N 1
ATOM 1652 C CA . HIS B 1 35 ? 6.867 -4.965 -14.641 1 92.69 35 HIS B CA 1
ATOM 1653 C C . HIS B 1 35 ? 7.953 -4.172 -15.359 1 92.69 35 HIS B C 1
ATOM 1655 O O . HIS B 1 35 ? 8.797 -4.75 -16.047 1 92.69 35 HIS B O 1
ATOM 1661 N N . ARG B 1 36 ? 7.887 -2.85 -15.289 1 84.56 36 ARG B N 1
ATOM 1662 C CA . ARG B 1 36 ? 8.914 -2.029 -15.922 1 84.56 36 ARG B CA 1
ATOM 1663 C C . ARG B 1 36 ? 10.289 -2.334 -15.352 1 84.56 36 ARG B C 1
ATOM 1665 O O . ARG B 1 36 ? 11.312 -2.074 -15.992 1 84.56 36 ARG B O 1
ATOM 1672 N N . TYR B 1 37 ? 10.234 -2.908 -14.242 1 72.88 37 TYR B N 1
ATOM 1673 C CA . TYR B 1 37 ? 11.477 -3.287 -13.57 1 72.88 37 TYR B CA 1
ATOM 1674 C C . TYR B 1 37 ? 11.797 -4.758 -13.82 1 72.88 37 TYR B C 1
ATOM 1676 O O . TYR B 1 37 ? 11.234 -5.641 -13.164 1 72.88 37 TYR B O 1
ATOM 1684 N N . HIS B 1 38 ? 12.539 -5.051 -14.844 1 69.06 38 HIS B N 1
ATOM 1685 C CA . HIS B 1 38 ? 12.836 -6.422 -15.234 1 69.06 38 HIS B CA 1
ATOM 1686 C C . HIS B 1 38 ? 13.539 -7.18 -14.117 1 69.06 38 HIS B C 1
ATOM 1688 O O . HIS B 1 38 ? 13.297 -8.375 -13.922 1 69.06 38 HIS B O 1
ATOM 1694 N N . GLN B 1 39 ? 14.398 -6.465 -13.461 1 72.94 39 GLN B N 1
ATOM 1695 C CA . GLN B 1 39 ? 14.984 -7.02 -12.242 1 72.94 39 GLN B CA 1
ATOM 1696 C C . GLN B 1 39 ? 14.422 -6.336 -11 1 72.94 39 GLN B C 1
ATOM 1698 O O . GLN B 1 39 ? 14.859 -5.242 -10.633 1 72.94 39 GLN B O 1
ATOM 1703 N N . PRO B 1 40 ? 13.477 -7.109 -10.406 1 76.38 40 PRO B N 1
ATOM 1704 C CA . PRO B 1 40 ? 12.789 -6.43 -9.312 1 76.38 40 PRO B CA 1
ATOM 1705 C C . PRO B 1 40 ? 13.719 -6.094 -8.148 1 76.38 40 PRO B C 1
ATOM 1707 O O . PRO B 1 40 ? 14.773 -6.723 -7.992 1 76.38 40 PRO B O 1
ATOM 1710 N N . THR B 1 41 ? 13.492 -4.953 -7.574 1 77.31 41 THR B N 1
ATOM 1711 C CA . THR B 1 41 ? 14.109 -4.508 -6.332 1 77.31 41 THR B CA 1
ATOM 1712 C C . THR B 1 41 ? 13.062 -4.367 -5.23 1 77.31 41 THR B C 1
ATOM 1714 O O . THR B 1 41 ? 11.859 -4.398 -5.5 1 77.31 41 THR B O 1
ATOM 1717 N N . ALA B 1 42 ? 13.609 -4.336 -4.102 1 74 42 ALA B N 1
ATOM 1718 C CA . ALA B 1 42 ? 12.68 -4.148 -2.986 1 74 42 ALA B CA 1
ATOM 1719 C C . ALA B 1 42 ? 11.781 -2.939 -3.217 1 74 42 ALA B C 1
ATOM 1721 O O . ALA B 1 42 ? 10.602 -2.955 -2.846 1 74 42 ALA B O 1
ATOM 1722 N N . TRP B 1 43 ? 12.273 -1.96 -4.031 1 72.38 43 TRP B N 1
ATOM 1723 C CA . TRP B 1 43 ? 11.531 -0.733 -4.301 1 72.38 43 TRP B CA 1
ATOM 1724 C C . TRP B 1 43 ? 10.422 -0.982 -5.312 1 72.38 43 TRP B C 1
ATOM 1726 O O . TRP B 1 43 ? 9.352 -0.378 -5.227 1 72.38 43 TRP B O 1
ATOM 1736 N N . SER B 1 44 ? 10.641 -1.93 -6.113 1 74.25 44 SER B N 1
ATOM 1737 C CA . SER B 1 44 ? 9.656 -2.205 -7.152 1 74.25 44 SER B CA 1
ATOM 1738 C C . SER B 1 44 ? 8.453 -2.949 -6.59 1 74.25 44 SER B C 1
ATOM 1740 O O . SER B 1 44 ? 7.402 -3.018 -7.23 1 74.25 44 SER B O 1
ATOM 1742 N N . ALA B 1 45 ? 8.656 -3.467 -5.328 1 81.31 45 ALA B N 1
ATOM 1743 C CA . ALA B 1 45 ? 7.555 -4.223 -4.738 1 81.31 45 ALA B CA 1
ATOM 1744 C C . ALA B 1 45 ? 6.332 -3.332 -4.527 1 81.31 45 ALA B C 1
ATOM 1746 O O . ALA B 1 45 ? 5.191 -3.801 -4.617 1 81.31 45 ALA B O 1
ATOM 1747 N N . VAL B 1 46 ? 6.613 -2.092 -4.324 1 79.44 46 VAL B N 1
ATOM 1748 C CA . VAL B 1 46 ? 5.484 -1.223 -3.998 1 79.44 46 VAL B CA 1
ATOM 1749 C C . VAL B 1 46 ? 5.266 -0.222 -5.129 1 79.44 46 VAL B C 1
ATOM 1751 O O . VAL B 1 46 ? 4.379 0.634 -5.047 1 79.44 46 VAL B O 1
ATOM 1754 N N . ALA B 1 47 ? 6.137 -0.332 -6.148 1 80.12 47 ALA B N 1
ATOM 1755 C CA . ALA B 1 47 ? 5.973 0.516 -7.328 1 80.12 47 ALA B CA 1
ATOM 1756 C C . ALA B 1 47 ? 4.906 -0.05 -8.266 1 80.12 47 ALA B C 1
ATOM 1758 O O . ALA B 1 47 ? 5.176 -0.979 -9.031 1 80.12 47 ALA B O 1
ATOM 1759 N N . MET B 1 48 ? 3.75 0.395 -8.125 1 87.62 48 MET B N 1
ATOM 1760 C CA . MET B 1 48 ? 2.639 -0.111 -8.93 1 87.62 48 MET B CA 1
ATOM 1761 C C . MET B 1 48 ? 1.655 1.005 -9.258 1 87.62 48 MET B C 1
ATOM 1763 O O . MET B 1 48 ? 1.737 2.098 -8.695 1 87.62 48 MET B O 1
ATOM 1767 N N . HIS B 1 49 ? 0.86 0.762 -10.227 1 88.5 49 HIS B N 1
ATOM 1768 C CA . HIS B 1 49 ? -0.218 1.691 -10.547 1 88.5 49 HIS B CA 1
ATOM 1769 C C . HIS B 1 49 ? -1.139 1.897 -9.352 1 88.5 49 HIS B C 1
ATOM 1771 O O . HIS B 1 49 ? -1.469 0.942 -8.641 1 88.5 49 HIS B O 1
ATOM 1777 N N . PRO B 1 50 ? -1.579 3.182 -9.141 1 87.44 50 PRO B N 1
ATOM 1778 C CA . PRO B 1 50 ? -2.418 3.471 -7.977 1 87.44 50 PRO B CA 1
ATOM 1779 C C . PRO B 1 50 ? -3.689 2.623 -7.941 1 87.44 50 PRO B C 1
ATOM 1781 O O . PRO B 1 50 ? -4.129 2.209 -6.863 1 87.44 50 PRO B O 1
ATOM 1784 N N . LEU B 1 51 ? -4.254 2.359 -9.094 1 88.5 51 LEU B N 1
ATOM 1785 C CA . LEU B 1 51 ? -5.465 1.548 -9.133 1 88.5 51 LEU B CA 1
ATOM 1786 C C . LEU B 1 51 ? -5.184 0.123 -8.664 1 88.5 51 LEU B C 1
ATOM 1788 O O . LEU B 1 51 ? -6.02 -0.492 -8 1 88.5 51 LEU B O 1
ATOM 1792 N N . GLU B 1 52 ? -4.051 -0.376 -9.055 1 91.44 52 GLU B N 1
ATOM 1793 C CA . GLU B 1 52 ? -3.637 -1.7 -8.594 1 91.44 52 GLU B CA 1
ATOM 1794 C C . GLU B 1 52 ? -3.449 -1.729 -7.082 1 91.44 52 GLU B C 1
ATOM 1796 O O . GLU B 1 52 ? -3.904 -2.66 -6.414 1 91.44 52 GLU B O 1
ATOM 1801 N N . PHE B 1 53 ? -2.855 -0.716 -6.582 1 90.19 53 PHE B N 1
ATOM 1802 C CA . PHE B 1 53 ? -2.658 -0.588 -5.145 1 90.19 53 PHE B CA 1
ATOM 1803 C C . PHE B 1 53 ? -3.994 -0.589 -4.41 1 90.19 53 PHE B C 1
ATOM 1805 O O . PHE B 1 53 ? -4.18 -1.341 -3.451 1 90.19 53 PHE B O 1
ATOM 1812 N N . ILE B 1 54 ? -4.914 0.137 -4.887 1 89.19 54 ILE B N 1
ATOM 1813 C CA . ILE B 1 54 ? -6.223 0.275 -4.262 1 89.19 54 ILE B CA 1
ATOM 1814 C C . ILE B 1 54 ? -6.957 -1.063 -4.297 1 89.19 54 ILE B C 1
ATOM 1816 O O . ILE B 1 54 ? -7.633 -1.436 -3.336 1 89.19 54 ILE B O 1
ATOM 1820 N N . MET B 1 55 ? -6.84 -1.762 -5.336 1 90.62 55 MET B N 1
ATOM 1821 C CA . MET B 1 55 ? -7.531 -3.039 -5.473 1 90.62 55 MET B CA 1
ATOM 1822 C C . MET B 1 55 ? -6.965 -4.074 -4.504 1 90.62 55 MET B C 1
ATOM 1824 O O . MET B 1 55 ? -7.715 -4.758 -3.809 1 90.62 55 MET B O 1
ATOM 1828 N N . TYR B 1 56 ? -5.641 -4.156 -4.422 1 92.94 56 TYR B N 1
ATOM 1829 C CA . TYR B 1 56 ?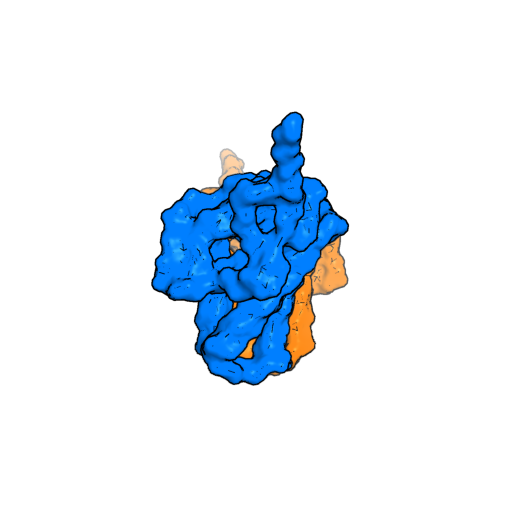 -5.016 -5.113 -3.518 1 92.94 56 TYR B CA 1
ATOM 1830 C C . TYR B 1 56 ? -5.293 -4.75 -2.064 1 92.94 56 TYR B C 1
ATOM 1832 O O . TYR B 1 56 ? -5.723 -5.598 -1.278 1 92.94 56 TYR B O 1
ATOM 1840 N N . GLN B 1 57 ? -5.102 -3.48 -1.774 1 91.94 57 GLN B N 1
ATOM 1841 C CA . GLN B 1 57 ? -5.316 -3.047 -0.398 1 91.94 57 GLN B CA 1
ATOM 1842 C C . GLN B 1 57 ? -6.797 -3.07 -0.039 1 91.94 57 GLN B C 1
ATOM 1844 O O . GLN B 1 57 ? -7.16 -3.357 1.104 1 91.94 57 GLN B O 1
ATOM 1849 N N . GLY B 1 58 ? -7.617 -2.789 -1.062 1 90.69 58 GLY B N 1
ATOM 1850 C CA . GLY B 1 58 ? -9.055 -2.805 -0.851 1 90.69 58 GLY B CA 1
ATOM 1851 C C . GLY B 1 58 ? -9.594 -4.176 -0.483 1 90.69 58 GLY B C 1
ATOM 1852 O O . GLY B 1 58 ? -10.398 -4.305 0.441 1 90.69 58 GLY B O 1
ATOM 1853 N N . TYR B 1 59 ? -9.25 -5.188 -1.211 1 91.69 59 TYR B N 1
ATOM 1854 C CA . TYR B 1 59 ? -9.789 -6.5 -0.87 1 91.69 59 TYR B CA 1
ATOM 1855 C C . TYR B 1 59 ? -9.266 -6.969 0.482 1 91.69 59 TYR B C 1
ATOM 1857 O O . TYR B 1 59 ? -9.984 -7.621 1.241 1 91.69 59 TYR B O 1
ATOM 1865 N N . LEU B 1 60 ? -8 -6.562 0.827 1 91.94 60 LEU B N 1
ATOM 1866 C CA . LEU B 1 60 ? -7.457 -6.934 2.131 1 91.94 60 LEU B CA 1
ATOM 1867 C C . LEU B 1 60 ? -8.219 -6.234 3.254 1 91.94 60 LEU B C 1
ATOM 1869 O O . LEU B 1 60 ? -8.586 -6.867 4.246 1 91.94 60 LEU B O 1
ATOM 1873 N N . ALA B 1 61 ? -8.461 -5.012 3.035 1 92.62 61 ALA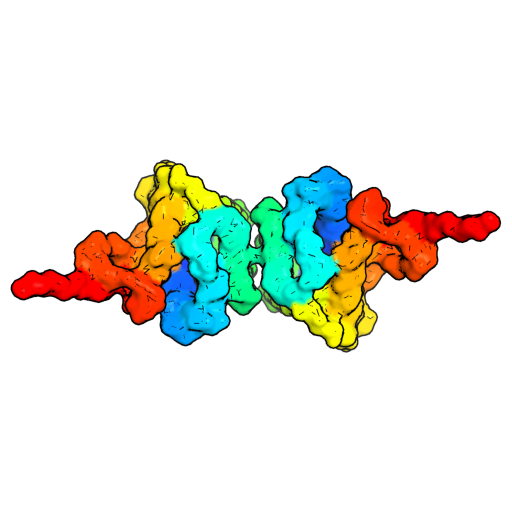 B N 1
ATOM 1874 C CA . ALA B 1 61 ? -9.156 -4.215 4.043 1 92.62 61 ALA B CA 1
ATOM 1875 C C . ALA B 1 61 ? -10.594 -4.688 4.227 1 92.62 61 ALA B C 1
ATOM 1877 O O . ALA B 1 61 ? -11.141 -4.621 5.328 1 92.62 61 ALA B O 1
ATOM 1878 N N . ALA B 1 62 ? -11.227 -5.219 3.195 1 93 62 ALA B N 1
ATOM 1879 C CA . ALA B 1 62 ? -12.625 -5.641 3.227 1 93 62 ALA B CA 1
ATOM 1880 C C . ALA B 1 62 ? -12.773 -7 3.896 1 93 62 ALA B C 1
ATOM 1882 O O . ALA B 1 62 ? -13.859 -7.352 4.375 1 93 62 ALA B O 1
ATOM 1883 N N . THR B 1 63 ? -11.727 -7.699 3.967 1 93.12 63 THR B N 1
ATOM 1884 C CA . THR B 1 63 ? -11.758 -9.117 4.316 1 93.12 63 THR B CA 1
ATOM 1885 C C . THR B 1 63 ? -12.32 -9.312 5.719 1 93.12 63 THR B C 1
ATOM 1887 O O . THR B 1 63 ? -13.188 -10.164 5.93 1 93.12 63 THR B O 1
ATOM 1890 N N . PRO B 1 64 ? -11.969 -8.492 6.781 1 92.38 64 PRO B N 1
ATOM 1891 C CA . PRO B 1 64 ? -12.492 -8.734 8.125 1 92.38 64 PRO B CA 1
ATOM 1892 C C . PRO B 1 64 ? -14.008 -8.555 8.211 1 92.38 64 PRO B C 1
ATOM 1894 O O . PRO B 1 64 ? -14.633 -8.977 9.18 1 92.38 64 PRO B O 1
ATOM 1897 N N . PHE B 1 65 ? -14.586 -7.984 7.215 1 92.88 65 PHE B N 1
ATOM 1898 C CA . PHE B 1 65 ? -16.016 -7.73 7.223 1 92.88 65 PHE B CA 1
ATOM 1899 C C . PHE B 1 65 ? -16.766 -8.781 6.402 1 92.88 65 PHE B C 1
ATOM 1901 O O . PHE B 1 65 ? -17.984 -8.852 6.438 1 92.88 65 PHE B O 1
ATOM 1908 N N . LEU B 1 66 ? -16.062 -9.547 5.633 1 90.12 66 LEU B N 1
ATOM 1909 C CA . LEU B 1 66 ? -16.641 -10.555 4.75 1 90.12 66 LEU B CA 1
ATOM 1910 C C . LEU B 1 66 ? -16.562 -11.945 5.371 1 90.12 66 LEU B C 1
ATOM 1912 O O . LEU B 1 66 ? -17.391 -12.805 5.09 1 90.12 66 LEU B O 1
ATOM 1916 N N . VAL B 1 67 ? -15.461 -12.133 6.156 1 88.06 67 VAL B N 1
ATOM 1917 C CA . VAL B 1 67 ? -15.227 -13.43 6.777 1 88.06 67 VAL B CA 1
ATOM 1918 C C . VAL B 1 67 ? -14.992 -13.25 8.273 1 88.06 67 VAL B C 1
ATOM 1920 O O . VAL B 1 67 ? -14.336 -12.297 8.695 1 88.06 67 VAL B O 1
ATOM 1923 N N . PRO B 1 68 ? -15.609 -14.133 9.031 1 89.81 68 PRO B N 1
ATOM 1924 C CA . PRO B 1 68 ? -15.328 -14.062 10.469 1 89.81 68 PRO B CA 1
ATOM 1925 C C . PRO B 1 68 ? -13.883 -14.438 10.805 1 89.81 68 PRO B C 1
ATOM 1927 O O . PRO B 1 68 ? -13.516 -15.617 10.703 1 89.81 68 PRO B O 1
ATOM 1930 N N . ILE B 1 69 ? -13.109 -13.5 11.094 1 93 69 ILE B N 1
ATOM 1931 C CA . ILE B 1 69 ? -11.695 -13.766 11.328 1 93 69 ILE B CA 1
ATOM 1932 C C . ILE B 1 69 ? -11.227 -13 12.562 1 93 69 ILE B C 1
ATOM 1934 O O . ILE B 1 69 ? -11.625 -11.859 12.789 1 93 69 ILE B O 1
ATOM 1938 N N . HIS B 1 70 ? -10.375 -13.727 13.352 1 93.5 70 HIS B N 1
ATOM 1939 C CA . HIS B 1 70 ? -9.734 -13.086 14.492 1 93.5 70 HIS B CA 1
ATOM 1940 C C . HIS B 1 70 ? -8.531 -12.258 14.055 1 93.5 70 HIS B C 1
ATOM 1942 O O . HIS B 1 70 ? -7.992 -12.461 12.961 1 93.5 70 HIS B O 1
ATOM 1948 N N . ALA B 1 71 ? -8.102 -11.352 14.961 1 93.38 71 ALA B N 1
ATOM 1949 C CA . ALA B 1 71 ? -7.016 -10.414 14.656 1 93.38 71 ALA B CA 1
ATOM 1950 C C . ALA B 1 71 ? -5.719 -11.156 14.352 1 93.38 71 ALA B C 1
ATOM 1952 O O . ALA B 1 71 ? -5.008 -10.82 13.398 1 93.38 71 ALA B O 1
ATOM 1953 N N . PHE B 1 72 ? -5.477 -12.141 15.031 1 94.94 72 PHE B N 1
ATOM 1954 C CA . PHE B 1 72 ? -4.176 -12.789 14.922 1 94.94 72 PHE B CA 1
ATOM 1955 C C . PHE B 1 72 ? -4 -13.43 13.555 1 94.94 72 PHE B C 1
ATOM 1957 O O . PHE B 1 72 ? -3.066 -13.102 12.82 1 94.94 72 PHE B O 1
ATOM 1964 N N . PRO B 1 73 ? -4.91 -14.328 13.133 1 95.5 73 PRO B N 1
ATOM 1965 C CA . PRO B 1 73 ? -4.703 -14.914 11.805 1 95.5 73 PRO B CA 1
ATOM 1966 C C . PRO B 1 73 ? -4.703 -13.867 10.695 1 95.5 73 PRO B C 1
ATOM 1968 O O . PRO B 1 73 ? -3.961 -13.992 9.719 1 95.5 73 PRO B O 1
ATOM 1971 N N . PHE B 1 74 ? -5.508 -12.898 10.828 1 96.12 74 PHE B N 1
ATOM 1972 C CA . PHE B 1 74 ? -5.586 -11.859 9.805 1 96.12 74 PHE B CA 1
ATOM 1973 C C . PHE B 1 74 ? -4.258 -11.117 9.688 1 96.12 74 PHE B C 1
ATOM 1975 O O . PHE B 1 74 ? -3.67 -11.047 8.609 1 96.12 74 PHE B O 1
ATOM 1982 N N . LEU B 1 75 ? -3.748 -10.602 10.828 1 94.75 75 LEU B N 1
ATOM 1983 C CA . LEU B 1 75 ? -2.525 -9.805 10.812 1 94.75 75 LEU B CA 1
ATOM 1984 C C . LEU B 1 75 ? -1.315 -10.672 10.484 1 94.75 75 LEU B C 1
ATOM 1986 O O . LEU B 1 75 ? -0.382 -10.211 9.82 1 94.75 75 LEU B O 1
ATOM 1990 N N . PHE B 1 76 ? -1.367 -11.867 10.898 1 95.88 76 PHE B N 1
ATOM 1991 C CA . PHE B 1 76 ? -0.249 -12.758 10.609 1 95.88 76 PHE B CA 1
ATOM 1992 C C . PHE B 1 76 ? -0.12 -13 9.109 1 95.88 76 PHE B C 1
ATOM 1994 O O . PHE B 1 76 ? 0.963 -12.852 8.547 1 95.88 76 PHE B O 1
ATOM 2001 N N . VAL B 1 77 ? -1.195 -13.352 8.508 1 95.69 77 VAL B N 1
ATOM 2002 C CA . VAL B 1 77 ? -1.166 -13.656 7.082 1 95.69 77 VAL B CA 1
ATOM 2003 C C . VAL B 1 77 ? -0.841 -12.398 6.285 1 95.69 77 VAL B C 1
ATOM 2005 O O . VAL B 1 77 ? -0.113 -12.453 5.293 1 95.69 77 VAL B O 1
ATOM 2008 N N . LEU B 1 78 ? -1.357 -11.32 6.723 1 95 78 LEU B N 1
ATOM 2009 C CA . LEU B 1 78 ? -1.079 -10.047 6.066 1 95 78 LEU B CA 1
ATOM 2010 C C . LEU B 1 78 ? 0.411 -9.727 6.117 1 95 78 LEU B C 1
ATOM 2012 O O . LEU B 1 78 ? 1.024 -9.453 5.082 1 95 78 LEU B O 1
ATOM 2016 N N . LEU B 1 79 ? 0.957 -9.82 7.312 1 94.12 79 LEU B N 1
ATOM 2017 C CA . LEU B 1 79 ? 2.369 -9.5 7.477 1 94.12 79 LEU B CA 1
ATOM 2018 C C . LEU B 1 79 ? 3.248 -10.516 6.762 1 94.12 79 LEU B C 1
ATOM 2020 O O . LEU B 1 79 ? 4.285 -10.164 6.199 1 94.12 79 LEU B O 1
ATOM 2024 N N . TYR B 1 80 ? 2.842 -11.75 6.801 1 94.69 80 TYR B N 1
ATOM 2025 C CA . TYR B 1 80 ? 3.518 -12.805 6.047 1 94.69 80 TYR B CA 1
ATOM 2026 C C . TYR B 1 80 ? 3.541 -12.477 4.555 1 94.69 80 TYR B C 1
ATOM 2028 O O . TYR B 1 80 ? 4.59 -12.562 3.912 1 94.69 80 TYR B O 1
ATOM 2036 N N . SER B 1 81 ? 2.434 -12.055 4.07 1 94.69 81 SER B N 1
ATOM 2037 C CA . SER B 1 81 ? 2.301 -11.75 2.648 1 94.69 81 SER B CA 1
ATOM 2038 C C . SER B 1 81 ? 3.143 -10.539 2.262 1 94.69 81 SER B C 1
ATOM 2040 O O . SER B 1 81 ? 3.785 -10.531 1.21 1 94.69 81 SER B O 1
ATOM 2042 N N . TYR B 1 82 ? 3.16 -9.57 3.135 1 92.62 82 TYR B N 1
ATOM 2043 C CA . TYR B 1 82 ? 3.975 -8.391 2.863 1 92.62 82 TYR B CA 1
ATOM 2044 C C . TYR B 1 82 ? 5.461 -8.734 2.893 1 92.62 82 TYR B C 1
ATOM 2046 O O . TYR B 1 82 ? 6.215 -8.32 2.012 1 92.62 82 TYR B O 1
ATOM 2054 N N . TYR B 1 83 ? 5.836 -9.477 3.84 1 91.25 83 TYR B N 1
ATOM 2055 C CA . TYR B 1 83 ? 7.234 -9.852 4.004 1 91.25 83 TYR B CA 1
ATOM 2056 C C . TYR B 1 83 ? 7.738 -10.625 2.791 1 91.25 83 TYR B C 1
ATOM 2058 O O . TYR B 1 83 ? 8.758 -10.266 2.195 1 91.25 83 TYR B O 1
ATOM 2066 N N . TYR B 1 84 ? 7.051 -11.586 2.406 1 93.38 84 TYR B N 1
ATOM 2067 C CA . TYR B 1 84 ? 7.535 -12.414 1.312 1 93.38 84 TYR B CA 1
ATOM 2068 C C . TYR B 1 84 ? 7.312 -11.734 -0.032 1 93.38 84 TYR B C 1
ATOM 2070 O O . TYR B 1 84 ? 8.016 -12.023 -1.005 1 93.38 84 TYR B O 1
ATOM 2078 N N . GLY B 1 85 ? 6.258 -10.875 -0.093 1 92.38 85 GLY B N 1
ATOM 2079 C CA . GLY B 1 85 ? 6.176 -10.023 -1.268 1 92.38 85 GLY B CA 1
ATOM 2080 C C . GLY B 1 85 ? 7.422 -9.188 -1.489 1 92.38 85 GLY B C 1
ATOM 2081 O O . GLY B 1 85 ? 7.879 -9.039 -2.623 1 92.38 85 GLY B O 1
ATOM 2082 N N . LEU B 1 86 ? 7.949 -8.664 -0.388 1 90.06 86 LEU B N 1
ATOM 2083 C CA . LEU B 1 86 ? 9.188 -7.891 -0.45 1 90.06 86 LEU B CA 1
ATOM 2084 C C . LEU B 1 86 ? 10.359 -8.781 -0.824 1 90.06 86 LEU B C 1
ATOM 2086 O O . LEU B 1 86 ? 11.195 -8.406 -1.651 1 90.06 86 LEU B O 1
ATOM 2090 N N . CYS B 1 87 ? 10.422 -9.938 -0.292 1 90.56 87 CYS B N 1
ATOM 2091 C CA . CYS B 1 87 ? 11.484 -10.883 -0.598 1 90.56 87 CYS B CA 1
ATOM 2092 C C . CYS B 1 87 ? 11.477 -11.258 -2.074 1 90.56 87 CYS B C 1
ATOM 2094 O O . CYS B 1 87 ? 12.523 -11.305 -2.715 1 90.56 87 CYS B O 1
ATOM 2096 N N . ASP B 1 88 ? 10.305 -11.445 -2.529 1 92.44 88 ASP B N 1
ATOM 2097 C CA . ASP B 1 88 ? 10.117 -11.852 -3.918 1 92.44 88 ASP B CA 1
ATOM 2098 C C . ASP B 1 88 ? 10.594 -10.766 -4.879 1 92.44 88 ASP B C 1
ATOM 2100 O O . ASP B 1 88 ? 10.891 -11.047 -6.043 1 92.44 88 ASP B O 1
ATOM 2104 N N . HIS B 1 89 ? 10.703 -9.547 -4.379 1 91.38 89 HIS B N 1
ATOM 2105 C CA . HIS B 1 89 ? 11.109 -8.43 -5.23 1 91.38 89 HIS B CA 1
ATOM 2106 C C . HIS B 1 89 ? 12.477 -7.895 -4.824 1 91.38 89 HIS B C 1
ATOM 2108 O O . HIS B 1 89 ? 12.883 -6.82 -5.281 1 91.38 89 HIS B O 1
ATOM 2114 N N . SER B 1 90 ? 13.156 -8.547 -4.043 1 86.75 90 SER B N 1
ATOM 2115 C CA . SER B 1 90 ? 14.375 -8.023 -3.434 1 86.75 90 SER B CA 1
ATOM 2116 C C . SER B 1 90 ? 15.562 -8.141 -4.383 1 86.75 90 SER B C 1
ATOM 2118 O O . SER B 1 90 ? 16.594 -7.5 -4.176 1 86.75 90 SER B O 1
ATOM 2120 N N . GLY B 1 91 ? 15.477 -9.031 -5.367 1 85.62 91 GLY B N 1
ATOM 2121 C CA . GLY B 1 91 ? 16.609 -9.328 -6.23 1 85.62 91 GLY B CA 1
ATOM 2122 C C . GLY B 1 91 ? 17.578 -10.32 -5.613 1 85.62 91 GLY B C 1
ATOM 2123 O O . GLY B 1 91 ? 18.578 -10.703 -6.246 1 85.62 91 GLY B O 1
ATOM 2124 N N . ILE B 1 92 ? 17.266 -10.672 -4.41 1 87.31 92 ILE B N 1
ATOM 2125 C CA . ILE B 1 92 ? 18.094 -11.641 -3.713 1 87.31 92 ILE B CA 1
ATOM 2126 C C . ILE B 1 92 ? 17.516 -13.039 -3.879 1 87.31 92 ILE B C 1
ATOM 2128 O O . ILE B 1 92 ? 16.328 -13.25 -3.689 1 87.31 92 ILE B O 1
ATOM 2132 N N . LYS B 1 93 ? 18.391 -13.945 -4.266 1 90.38 93 LYS B N 1
ATOM 2133 C CA . LYS B 1 93 ? 17.938 -15.328 -4.395 1 90.38 93 LYS B CA 1
ATOM 2134 C C . LYS B 1 93 ? 17.766 -15.984 -3.027 1 90.38 93 LYS B C 1
ATOM 2136 O O . LYS B 1 93 ? 18.734 -16.156 -2.283 1 90.38 93 LYS B O 1
ATOM 2141 N N . MET B 1 94 ? 16.578 -16.172 -2.766 1 91.94 94 MET B N 1
ATOM 2142 C CA . MET B 1 94 ? 16.234 -16.812 -1.499 1 91.94 94 MET B CA 1
ATOM 2143 C C . MET B 1 94 ? 15.523 -18.141 -1.733 1 91.94 94 MET B C 1
ATOM 2145 O O . MET B 1 94 ? 14.602 -18.219 -2.553 1 91.94 94 MET B O 1
ATOM 2149 N N . GLY B 1 95 ? 15.953 -19.125 -0.992 1 91.62 95 GLY B N 1
ATOM 2150 C CA . GLY B 1 95 ? 15.289 -20.406 -1.071 1 91.62 95 GLY B CA 1
ATOM 2151 C C . GLY B 1 95 ? 13.977 -20.453 -0.302 1 91.62 95 GLY B C 1
ATOM 2152 O O . GLY B 1 95 ? 13.68 -19.547 0.473 1 91.62 95 GLY B O 1
ATOM 2153 N N . ALA B 1 96 ? 13.188 -21.469 -0.565 1 90.12 96 ALA B N 1
ATOM 2154 C CA . ALA B 1 96 ? 11.938 -21.672 0.158 1 90.12 96 ALA B CA 1
ATOM 2155 C C . ALA B 1 96 ? 12.195 -22.109 1.595 1 90.12 96 ALA B C 1
ATOM 2157 O O . ALA B 1 96 ? 13.102 -22.922 1.85 1 90.12 96 ALA B O 1
ATOM 2158 N N . ILE B 1 97 ? 11.492 -21.516 2.502 1 88.56 97 ILE B N 1
ATOM 2159 C CA . ILE B 1 97 ? 11.594 -21.906 3.902 1 88.56 97 ILE B CA 1
ATOM 2160 C C . ILE B 1 97 ? 10.516 -22.938 4.227 1 88.56 97 ILE B C 1
ATOM 2162 O O . ILE B 1 97 ? 10.758 -23.891 4.98 1 88.56 97 ILE B O 1
ATOM 2166 N N . TRP B 1 98 ? 9.367 -22.766 3.572 1 89.06 98 TRP B N 1
ATOM 2167 C CA . TRP B 1 98 ? 8.227 -23.656 3.797 1 89.06 98 TRP B CA 1
ATOM 2168 C C . TRP B 1 98 ? 8.008 -24.562 2.596 1 89.06 98 TRP B C 1
ATOM 2170 O O . TRP B 1 98 ? 8.289 -24.188 1.457 1 89.06 98 TRP B O 1
ATOM 2180 N N . PRO B 1 99 ? 7.473 -25.688 2.791 1 89.25 99 PRO B N 1
ATOM 2181 C CA . PRO B 1 99 ? 7.332 -26.672 1.708 1 89.25 99 PRO B CA 1
ATOM 2182 C C . PRO B 1 99 ? 6.367 -26.203 0.617 1 89.25 99 PRO B C 1
ATOM 2184 O O . PRO B 1 99 ? 6.473 -26.641 -0.532 1 89.25 99 PRO B O 1
ATOM 2187 N N . TRP B 1 100 ? 5.508 -25.375 0.926 1 89.38 100 TRP B N 1
ATOM 2188 C CA . TRP B 1 100 ? 4.496 -24.953 -0.039 1 89.38 100 TRP B CA 1
ATOM 2189 C C . TRP B 1 100 ? 4.926 -23.688 -0.765 1 89.38 100 TRP B C 1
ATOM 2191 O O . TRP B 1 100 ? 4.266 -23.25 -1.71 1 89.38 100 TRP B O 1
ATOM 2201 N N . GLN B 1 101 ? 5.965 -23.062 -0.353 1 92.88 101 GLN B N 1
ATOM 2202 C CA . GLN B 1 101 ? 6.352 -21.719 -0.791 1 92.88 101 GLN B CA 1
ATOM 2203 C C . GLN B 1 101 ? 7.383 -21.781 -1.915 1 92.88 101 GLN B C 1
ATOM 2205 O O . GLN B 1 101 ? 8.336 -22.562 -1.844 1 92.88 101 GLN B O 1
ATOM 2210 N N . PRO B 1 102 ? 7.199 -21.078 -2.924 1 95.25 102 PRO B N 1
ATOM 2211 C CA . PRO B 1 102 ? 8.227 -21 -3.965 1 95.25 102 PRO B CA 1
ATOM 2212 C C . PRO B 1 102 ? 9.461 -20.234 -3.518 1 95.25 102 PRO B C 1
ATOM 2214 O O . PRO B 1 102 ? 9.406 -19.469 -2.543 1 95.25 102 PRO B O 1
ATOM 2217 N N . HIS B 1 103 ? 10.555 -20.484 -4.277 1 94.5 103 HIS B N 1
ATOM 2218 C CA . HIS B 1 103 ? 11.734 -19.625 -4.148 1 94.5 103 HIS B CA 1
ATOM 2219 C C . HIS B 1 103 ? 11.469 -18.234 -4.715 1 94.5 103 HIS B C 1
ATOM 2221 O O . HIS B 1 103 ? 10.523 -18.047 -5.48 1 94.5 103 HIS B O 1
ATOM 2227 N N . SER B 1 104 ? 12.422 -17.312 -4.277 1 92.5 104 SER B N 1
ATOM 2228 C CA . SER B 1 104 ? 12.25 -15.945 -4.758 1 92.5 104 SER B CA 1
ATOM 2229 C C . SER B 1 104 ? 12.43 -15.867 -6.27 1 92.5 104 SER B C 1
ATOM 2231 O O . SER B 1 104 ? 11.852 -14.992 -6.918 1 92.5 104 SER B O 1
ATOM 2233 N N . TYR B 1 105 ? 13.18 -16.719 -6.844 1 92.25 105 TYR B N 1
ATOM 2234 C CA . TYR B 1 105 ? 13.422 -16.609 -8.281 1 92.25 105 TYR B CA 1
ATOM 2235 C C . TYR B 1 105 ? 12.195 -17.047 -9.07 1 92.25 105 TYR B C 1
ATOM 2237 O O . TYR B 1 105 ? 12.117 -16.812 -10.281 1 92.25 105 TYR B O 1
ATOM 2245 N N . PHE B 1 106 ? 11.227 -17.703 -8.367 1 95.75 106 PHE B N 1
ATOM 2246 C CA . PHE B 1 106 ? 9.93 -17.953 -8.977 1 95.75 106 PHE B CA 1
ATOM 2247 C C . PHE B 1 106 ? 9.312 -16.656 -9.477 1 95.75 106 PHE B C 1
ATOM 2249 O O . PHE B 1 106 ? 8.867 -16.578 -10.625 1 95.75 106 PHE B O 1
ATOM 2256 N N . HIS B 1 107 ? 9.305 -15.672 -8.641 1 95.06 107 HIS B N 1
ATOM 2257 C CA . HIS B 1 107 ? 8.75 -14.375 -9.008 1 95.06 107 HIS B CA 1
ATOM 2258 C C . HIS B 1 107 ? 9.688 -13.617 -9.938 1 95.06 107 HIS B C 1
ATOM 2260 O O . HIS B 1 107 ? 9.242 -12.875 -10.812 1 95.06 107 HIS B O 1
ATOM 2266 N N . ASP B 1 108 ? 11.016 -13.805 -9.797 1 93.12 108 ASP B N 1
ATOM 2267 C CA . ASP B 1 108 ? 11.953 -13.258 -10.766 1 93.12 108 ASP B CA 1
ATOM 2268 C C . ASP B 1 108 ? 11.625 -13.727 -12.18 1 93.12 108 ASP B C 1
ATOM 2270 O O . ASP B 1 108 ? 11.617 -12.938 -13.125 1 93.12 108 ASP B O 1
ATOM 2274 N N . ASN B 1 109 ? 11.422 -15.016 -12.273 1 94.44 109 ASN B N 1
ATOM 2275 C CA . ASN B 1 109 ? 11.047 -15.586 -13.562 1 94.44 109 ASN B CA 1
ATOM 2276 C C . ASN B 1 109 ? 9.734 -14.992 -14.078 1 94.44 109 ASN B C 1
ATOM 2278 O O . ASN B 1 109 ? 9.57 -14.789 -15.281 1 94.44 109 ASN B O 1
ATOM 2282 N N . HIS B 1 110 ? 8.797 -14.766 -13.164 1 96.38 110 HIS B N 1
ATOM 2283 C CA . HIS B 1 110 ? 7.555 -14.094 -13.531 1 96.38 110 HIS B CA 1
ATOM 2284 C C . HIS B 1 110 ? 7.832 -12.734 -14.172 1 96.38 110 HIS B C 1
ATOM 2286 O O . HIS B 1 110 ? 7.246 -12.406 -15.203 1 96.38 110 HIS B O 1
ATOM 2292 N N . HIS B 1 111 ? 8.68 -11.969 -13.594 1 94.81 111 HIS B N 1
ATOM 2293 C CA . HIS B 1 111 ? 9.016 -10.664 -14.141 1 94.81 111 HIS B CA 1
ATOM 2294 C C . HIS B 1 111 ? 9.82 -10.789 -15.43 1 94.81 111 HIS B C 1
ATOM 2296 O O . HIS B 1 111 ? 9.656 -9.984 -16.359 1 94.81 111 HIS B O 1
ATOM 2302 N N . LYS B 1 112 ? 10.695 -11.727 -15.508 1 93.88 112 LYS B N 1
ATOM 2303 C CA . LYS B 1 112 ? 11.539 -11.938 -16.672 1 93.88 112 LYS B CA 1
ATOM 2304 C C . LYS B 1 112 ? 10.727 -12.43 -17.875 1 93.88 112 LYS B C 1
ATOM 2306 O O . LYS B 1 112 ? 10.945 -12 -19 1 93.88 112 LYS B O 1
ATOM 2311 N N . HIS B 1 113 ? 9.789 -13.359 -17.562 1 95.81 113 HIS B N 1
ATOM 2312 C CA . HIS B 1 113 ? 9.062 -14.031 -18.641 1 95.81 113 HIS B CA 1
ATOM 2313 C C . HIS B 1 113 ? 7.625 -13.523 -18.719 1 95.81 113 HIS B C 1
ATOM 2315 O O . HIS B 1 113 ? 6.852 -13.984 -19.562 1 95.81 113 HIS B O 1
ATOM 2321 N N . PHE B 1 114 ? 7.199 -12.633 -17.828 1 96.19 114 PHE B N 1
ATOM 2322 C CA . PHE B 1 114 ? 6.043 -11.742 -17.859 1 96.19 114 PHE B CA 1
ATOM 2323 C C . PHE B 1 114 ? 4.777 -12.484 -17.453 1 96.19 114 PHE B C 1
ATOM 2325 O O . PHE B 1 114 ? 4.277 -12.305 -16.344 1 96.19 114 PHE B O 1
ATOM 2332 N N . HIS B 1 115 ? 4.211 -13.383 -18.359 1 98 115 HIS B N 1
ATOM 2333 C CA . HIS B 1 115 ? 2.865 -13.914 -18.188 1 98 115 HIS B CA 1
ATOM 2334 C C . HIS B 1 115 ? 2.906 -15.383 -17.781 1 98 115 HIS B C 1
ATOM 2336 O O . HIS B 1 115 ? 2.291 -16.234 -18.438 1 98 115 HIS B O 1
ATOM 2342 N N . VAL B 1 116 ? 3.59 -15.633 -16.734 1 98.12 116 VAL B N 1
ATOM 2343 C CA . VAL B 1 116 ? 3.783 -16.969 -16.172 1 98.12 116 VAL B CA 1
ATOM 2344 C C . VAL B 1 116 ? 4.07 -16.859 -14.68 1 98.12 116 VAL B C 1
ATOM 2346 O O . VAL B 1 116 ? 4.402 -15.789 -14.172 1 98.12 116 VAL B O 1
ATOM 2349 N N . ASN B 1 117 ? 3.904 -17.969 -13.922 1 98.06 117 ASN B N 1
ATOM 2350 C CA . ASN B 1 117 ? 4.227 -17.969 -12.5 1 98.06 117 ASN B CA 1
ATOM 2351 C C . ASN B 1 117 ? 3.5 -16.859 -11.758 1 98.06 117 ASN B C 1
ATOM 2353 O O . ASN B 1 117 ? 4.137 -16 -11.125 1 98.06 117 ASN B O 1
ATOM 2357 N N . PHE B 1 118 ? 2.201 -16.953 -11.656 1 98.31 118 PHE B N 1
ATOM 2358 C CA . PHE B 1 118 ? 1.394 -15.852 -11.141 1 98.31 118 PHE B CA 1
ATOM 2359 C C . PHE B 1 118 ? 1.309 -15.906 -9.617 1 98.31 118 PHE B C 1
ATOM 2361 O O . PHE B 1 118 ? 0.946 -14.922 -8.977 1 98.31 118 PHE B O 1
ATOM 2368 N N . GLY B 1 119 ? 1.57 -17.047 -9.07 1 97.44 119 GLY B N 1
ATOM 2369 C CA . GLY B 1 119 ? 1.423 -17.219 -7.633 1 97.44 119 GLY B CA 1
ATOM 2370 C C . GLY B 1 119 ? 2.49 -16.5 -6.828 1 97.44 119 GLY B C 1
ATOM 2371 O O . GLY B 1 119 ? 3.506 -16.078 -7.379 1 97.44 119 GLY B O 1
ATOM 2372 N N . PHE B 1 120 ? 2.262 -16.422 -5.527 1 95.5 120 PHE B N 1
ATOM 2373 C CA . PHE B 1 120 ? 3.217 -15.742 -4.66 1 95.5 120 PHE B CA 1
ATOM 2374 C C . PHE B 1 120 ? 3.775 -16.703 -3.613 1 95.5 120 PHE B C 1
ATOM 2376 O O . PHE B 1 120 ? 4.855 -17.266 -3.797 1 95.5 120 PHE B O 1
ATOM 2383 N N . ASN B 1 121 ? 2.912 -17.062 -2.701 1 96.19 121 ASN B N 1
ATOM 2384 C CA . ASN B 1 121 ? 3.422 -17.844 -1.586 1 96.19 121 ASN B CA 1
ATOM 2385 C C . ASN B 1 121 ? 3.078 -19.328 -1.743 1 96.19 121 ASN B C 1
ATOM 2387 O O . ASN B 1 121 ? 3.281 -20.125 -0.82 1 96.19 121 ASN B O 1
ATOM 2391 N N . THR B 1 122 ? 2.527 -19.719 -2.867 1 96.38 122 THR B N 1
ATOM 2392 C CA . THR B 1 122 ? 2.25 -21.109 -3.154 1 96.38 122 THR B CA 1
ATOM 2393 C C . THR B 1 122 ? 2.34 -21.391 -4.652 1 96.38 122 THR B C 1
ATOM 2395 O O . THR B 1 122 ? 2.062 -20.516 -5.469 1 96.38 122 THR B O 1
ATOM 2398 N N . TYR B 1 123 ? 2.65 -22.656 -4.949 1 94.94 123 TYR B N 1
ATOM 2399 C CA . TYR B 1 123 ? 2.68 -23.141 -6.328 1 94.94 123 TYR B CA 1
ATOM 2400 C C . TYR B 1 123 ? 1.319 -23.688 -6.746 1 94.94 123 TYR B C 1
ATOM 2402 O O . TYR B 1 123 ? 1.083 -23.938 -7.93 1 94.94 123 TYR B O 1
ATOM 2410 N N . PHE B 1 124 ? 0.524 -23.859 -5.812 1 96.44 124 PHE B N 1
ATOM 2411 C CA . PHE B 1 124 ? -0.667 -24.672 -5.988 1 96.44 124 PHE B CA 1
ATOM 2412 C C . PHE B 1 124 ? -1.493 -24.188 -7.172 1 96.44 124 PHE B C 1
ATOM 2414 O O . PHE B 1 124 ? -1.85 -24.969 -8.055 1 96.44 124 PHE B O 1
ATOM 2421 N N . PHE B 1 125 ? -1.804 -22.984 -7.238 1 97.94 125 PHE B N 1
ATOM 2422 C CA . PHE B 1 125 ? -2.707 -22.469 -8.266 1 97.94 125 PHE B CA 1
ATOM 2423 C C . PHE B 1 125 ? -2.039 -22.484 -9.633 1 97.94 125 PHE B C 1
ATOM 2425 O O . PHE B 1 125 ? -2.697 -22.719 -10.648 1 97.94 125 PHE B O 1
ATOM 2432 N N . ASP B 1 126 ? -0.747 -22.203 -9.641 1 98.19 126 ASP B N 1
ATOM 2433 C CA . ASP B 1 126 ? -0.033 -22.297 -10.906 1 98.19 126 ASP B CA 1
ATOM 2434 C C . ASP B 1 126 ? -0.009 -23.734 -11.422 1 98.19 126 ASP B C 1
ATOM 2436 O O . ASP B 1 126 ? -0.14 -23.969 -12.625 1 98.19 126 ASP B O 1
ATOM 2440 N N . TRP B 1 127 ? 0.267 -24.609 -10.516 1 97.19 127 TRP B N 1
ATOM 2441 C CA . TRP B 1 127 ? 0.211 -26.016 -10.875 1 97.19 127 TRP B CA 1
ATOM 2442 C C . TRP B 1 127 ? -1.177 -26.391 -11.383 1 97.19 127 TRP B C 1
ATOM 2444 O O . TRP B 1 127 ? -1.311 -27.031 -12.43 1 97.19 127 TRP B O 1
ATOM 2454 N N . PHE B 1 128 ? -2.23 -25.969 -10.664 1 97.94 128 PHE B N 1
ATOM 2455 C CA . PHE B 1 128 ? -3.615 -26.312 -10.969 1 97.94 128 PHE B CA 1
ATOM 2456 C C . PHE B 1 128 ? -4.023 -25.766 -12.328 1 97.94 128 PHE B C 1
ATOM 2458 O O . PHE B 1 128 ? -4.727 -26.438 -13.094 1 97.94 128 PHE B O 1
ATOM 2465 N N . HIS B 1 129 ? -3.594 -24.625 -12.68 1 98.31 129 HIS B N 1
ATOM 2466 C CA . HIS B 1 129 ? -4.023 -23.953 -13.898 1 98.31 129 HIS B CA 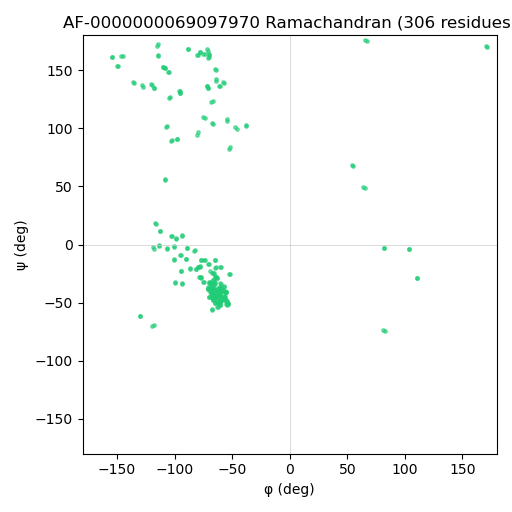1
ATOM 2467 C C . HIS B 1 129 ? -2.982 -24.109 -15.008 1 98.31 129 HIS B C 1
ATOM 2469 O O . HIS B 1 129 ? -3.127 -23.531 -16.094 1 98.31 129 HIS B O 1
ATOM 2475 N N . ASP B 1 130 ? -1.858 -24.781 -14.727 1 98.19 130 ASP B N 1
ATOM 2476 C CA . ASP B 1 130 ? -0.79 -25.031 -15.688 1 98.19 130 ASP B CA 1
ATOM 2477 C C . ASP B 1 130 ? -0.144 -23.719 -16.141 1 98.19 130 ASP B C 1
ATOM 2479 O O . ASP B 1 130 ? 0.003 -23.484 -17.344 1 98.19 130 ASP B O 1
ATOM 2483 N N . THR B 1 131 ? 0.197 -22.906 -15.125 1 98.5 131 THR B N 1
ATOM 2484 C CA . THR B 1 131 ? 0.864 -21.641 -15.43 1 98.5 131 THR B CA 1
ATOM 2485 C C . THR B 1 131 ? 2.268 -21.625 -14.828 1 98.5 131 THR B C 1
ATOM 2487 O O . THR B 1 131 ? 2.873 -20.562 -14.695 1 98.5 131 THR B O 1
ATOM 2490 N N . LEU B 1 132 ? 2.773 -22.781 -14.5 1 98.12 132 LEU B N 1
ATOM 2491 C CA . LEU B 1 132 ? 4.18 -22.906 -14.125 1 98.12 132 LEU B CA 1
ATOM 2492 C C . LEU B 1 132 ? 5.078 -22.75 -15.352 1 98.12 132 LEU B C 1
ATOM 2494 O O . LEU B 1 132 ? 4.789 -23.328 -16.406 1 98.12 132 LEU B O 1
ATOM 2498 N N . ARG B 1 133 ? 6.062 -22.047 -15.164 1 97.81 133 ARG B N 1
ATOM 2499 C CA . ARG B 1 133 ? 7.008 -21.875 -16.266 1 97.81 133 ARG B CA 1
ATOM 2500 C C . ARG B 1 133 ? 7.613 -23.219 -16.672 1 97.81 133 ARG B C 1
ATOM 2502 O O . ARG B 1 133 ? 8 -24.016 -15.812 1 97.81 133 ARG B O 1
ATOM 2509 N N . LYS B 1 134 ? 7.68 -23.391 -17.953 1 97 134 LYS B N 1
ATOM 2510 C CA . LYS B 1 134 ? 8.312 -24.578 -18.516 1 97 134 LYS B CA 1
ATOM 2511 C C . LYS B 1 134 ? 9.492 -24.188 -19.422 1 97 134 LYS B C 1
ATOM 2513 O O . LYS B 1 134 ? 9.398 -23.25 -20.203 1 97 134 LYS B O 1
ATOM 2518 N N . GLU B 1 135 ? 10.555 -24.891 -19.328 1 95.5 135 GLU B N 1
ATOM 2519 C CA . GLU B 1 135 ? 11.75 -24.594 -20.109 1 95.5 135 GLU B CA 1
ATOM 2520 C C . GLU B 1 135 ? 11.516 -24.844 -21.609 1 95.5 135 GLU B C 1
ATOM 2522 O O . GLU B 1 135 ? 12.164 -24.234 -22.453 1 95.5 135 GLU B O 1
ATOM 2527 N N . SER B 1 136 ? 10.609 -25.672 -21.906 1 95.38 136 SER B N 1
ATOM 2528 C CA . SER B 1 136 ? 10.344 -26.062 -23.281 1 95.38 136 SER B CA 1
ATOM 2529 C C . SER B 1 136 ? 9.461 -25.047 -23.984 1 95.38 136 SER B C 1
ATOM 2531 O O . SER B 1 136 ? 9.164 -25.203 -25.172 1 95.38 136 SER B O 1
ATOM 2533 N N . ARG B 1 137 ? 9.023 -24.109 -23.266 1 97.06 137 ARG B N 1
ATOM 2534 C CA . ARG B 1 137 ? 8.117 -23.109 -23.844 1 97.06 137 ARG B CA 1
ATOM 2535 C C . ARG B 1 137 ? 8.812 -21.75 -23.969 1 97.06 137 ARG B C 1
ATOM 2537 O O . ARG B 1 137 ? 9.812 -21.5 -23.281 1 97.06 137 ARG B O 1
ATOM 2544 N N . VAL B 1 138 ? 8.398 -20.953 -24.891 1 97.12 138 VAL B N 1
ATOM 2545 C CA . VAL B 1 138 ? 8.914 -19.609 -25.109 1 97.12 138 VAL B CA 1
ATOM 2546 C C . VAL B 1 138 ? 7.91 -18.578 -24.594 1 97.12 138 VAL B C 1
ATOM 2548 O O . VAL B 1 138 ? 6.723 -18.641 -24.906 1 97.12 138 VAL B O 1
ATOM 2551 N N . TYR B 1 139 ? 8.391 -17.75 -23.781 1 97.25 139 TYR B N 1
ATOM 2552 C CA . TYR B 1 139 ? 7.574 -16.719 -23.172 1 97.25 139 TYR B CA 1
ATOM 2553 C C . TYR B 1 139 ? 8.023 -15.328 -23.625 1 97.25 139 TYR B C 1
ATOM 2555 O O . TYR B 1 139 ? 9.07 -15.188 -24.266 1 97.25 139 TYR B O 1
ATOM 2563 N N . GLY B 1 140 ? 7.262 -14.32 -23.266 1 95.81 140 GLY B N 1
ATOM 2564 C CA . GLY B 1 140 ? 7.539 -12.938 -23.609 1 95.81 140 GLY B CA 1
ATOM 2565 C C . GLY B 1 140 ? 6.398 -11.992 -23.281 1 95.81 140 GLY B C 1
ATOM 2566 O O . GLY B 1 140 ? 5.309 -12.438 -22.906 1 95.81 140 GLY B O 1
ATOM 2567 N N . GLU B 1 141 ? 6.648 -10.773 -23.391 1 96.44 141 GLU B N 1
ATOM 2568 C CA . GLU B 1 141 ? 5.691 -9.766 -22.953 1 96.44 141 GLU B CA 1
ATOM 2569 C C . GLU B 1 141 ? 4.41 -9.82 -23.781 1 96.44 141 GLU B C 1
ATOM 2571 O O . GLU B 1 141 ? 3.332 -9.469 -23.297 1 96.44 141 GLU B O 1
ATOM 2576 N N . GLU B 1 142 ? 4.582 -10.305 -25.031 1 96.75 142 GLU B N 1
ATOM 2577 C CA . GLU B 1 142 ? 3.402 -10.344 -25.891 1 96.75 142 GLU B CA 1
ATOM 2578 C C . GLU B 1 142 ? 2.781 -11.734 -25.906 1 96.75 142 GLU B C 1
ATOM 2580 O O . GLU B 1 142 ? 1.86 -12 -26.688 1 96.75 142 GLU B O 1
ATOM 2585 N N . VAL B 1 143 ? 3.264 -12.664 -25.141 1 97.31 143 VAL B N 1
ATOM 2586 C CA . VAL B 1 143 ? 2.75 -14.031 -25.078 1 97.31 143 VAL B CA 1
ATOM 2587 C C . VAL B 1 143 ? 1.894 -14.195 -23.828 1 97.31 143 VAL B C 1
ATOM 2589 O O . VAL B 1 143 ? 2.381 -14.656 -22.781 1 97.31 143 VAL B O 1
ATOM 2592 N N . PHE B 1 144 ? 0.659 -13.938 -23.953 1 98 144 PHE B N 1
ATOM 2593 C CA . PHE B 1 144 ? -0.268 -13.945 -22.828 1 98 144 PHE B CA 1
ATOM 2594 C C . PHE B 1 144 ? -0.85 -15.336 -22.609 1 98 144 PHE B C 1
ATOM 2596 O O . PHE B 1 144 ? -0.581 -16.25 -23.391 1 98 144 PHE B O 1
ATOM 2603 N N . GLY B 1 145 ? -1.53 -15.523 -21.453 1 95.81 145 GLY B N 1
ATOM 2604 C CA . GLY B 1 145 ? -2.289 -16.75 -21.234 1 95.81 145 GLY B CA 1
ATOM 2605 C C . GLY B 1 145 ? -1.687 -17.641 -20.172 1 95.81 145 GLY B C 1
ATOM 2606 O O . GLY B 1 145 ? -2.385 -18.469 -19.578 1 95.81 145 GLY B O 1
ATOM 2607 N N . GLY B 1 146 ? -0.346 -17.594 -19.984 1 97.5 146 GLY B N 1
ATOM 2608 C CA . GLY B 1 146 ? 0.255 -18.281 -18.859 1 97.5 146 GLY B CA 1
ATOM 2609 C C . GLY B 1 146 ? 0.944 -19.578 -19.234 1 97.5 146 GLY B C 1
ATOM 2610 O O . GLY B 1 146 ? 1.612 -20.203 -18.406 1 97.5 146 GLY B O 1
ATOM 2611 N N . ARG B 1 147 ? 0.901 -20.031 -20.5 1 96.88 147 ARG B N 1
ATOM 2612 C CA . ARG B 1 147 ? 1.396 -21.344 -20.844 1 96.88 147 ARG B CA 1
ATOM 2613 C C . ARG B 1 147 ? 2.545 -21.266 -21.844 1 96.88 147 ARG B C 1
ATOM 2615 O O . ARG B 1 147 ? 3.113 -22.281 -22.25 1 96.88 147 ARG B O 1
ATOM 2622 N N . GLY B 1 148 ? 2.863 -20.016 -22.266 1 96.12 148 GLY B N 1
ATOM 2623 C CA . GLY B 1 148 ? 3.924 -19.859 -23.25 1 96.12 148 GLY B CA 1
ATOM 2624 C C . GLY B 1 148 ? 3.578 -20.469 -24.594 1 96.12 148 GLY B C 1
ATOM 2625 O O . GLY B 1 148 ? 2.477 -20.984 -24.781 1 96.12 148 GLY B O 1
ATOM 2626 N N . LYS B 1 149 ? 4.5 -20.281 -25.562 1 94.75 149 LYS B N 1
ATOM 2627 C CA . LYS B 1 149 ? 4.371 -20.844 -26.906 1 94.75 149 LYS B CA 1
ATOM 2628 C C . LYS B 1 149 ? 5.316 -22.016 -27.094 1 94.75 149 LYS B C 1
ATOM 2630 O O . LYS B 1 149 ? 6.391 -22.078 -26.484 1 94.75 149 LYS B O 1
ATOM 2635 N N . GLN B 1 150 ? 4.855 -22.938 -27.922 1 89.94 150 GLN B N 1
ATOM 2636 C CA . GLN B 1 150 ? 5.723 -24.078 -28.25 1 89.94 150 GLN B CA 1
ATOM 2637 C C . GLN B 1 150 ? 6.934 -23.625 -29.062 1 89.94 150 GLN B C 1
ATOM 2639 O O . GLN B 1 150 ? 6.809 -22.797 -29.969 1 89.94 150 GLN B O 1
ATOM 2644 N N . SER B 1 151 ? 8.148 -23.906 -28.578 1 78.75 151 SER B N 1
ATOM 2645 C CA . SER B 1 151 ? 9.359 -23.609 -29.328 1 78.75 151 SER B CA 1
ATOM 2646 C C . SER B 1 151 ? 9.32 -24.234 -30.719 1 78.75 151 SER B C 1
ATOM 2648 O O . SER B 1 151 ? 8.852 -25.359 -30.875 1 78.75 151 SER B O 1
ATOM 2650 N N . GLN B 1 152 ? 9.125 -23.484 -31.859 1 61.25 152 GLN B N 1
ATOM 2651 C CA . GLN B 1 152 ? 9.242 -24.078 -33.188 1 61.25 152 GLN B CA 1
ATOM 2652 C C . GLN B 1 152 ? 10.562 -24.812 -33.344 1 61.25 152 GLN B C 1
ATOM 2654 O O . GLN B 1 152 ? 11.633 -24.234 -33.188 1 61.25 152 GLN B O 1
ATOM 2659 N N . LYS B 1 153 ? 10.844 -25.969 -33 1 53.69 153 LYS B N 1
ATOM 2660 C CA . LYS B 1 153 ? 11.961 -26.766 -33.5 1 53.69 153 LYS B CA 1
ATOM 2661 C C . LYS B 1 153 ? 12.023 -26.719 -35.031 1 53.69 153 LYS B C 1
ATOM 2663 O O . LYS B 1 153 ? 11.008 -26.875 -35.719 1 53.69 153 LYS B O 1
ATOM 2668 N N . SER B 1 154 ? 12.945 -25.891 -35.594 1 43.44 154 SER B N 1
ATOM 2669 C CA . SER B 1 154 ? 13.281 -26.125 -37 1 43.44 154 SER B CA 1
ATOM 2670 C C . SER B 1 154 ? 13.336 -27.609 -37.312 1 43.44 154 SER B C 1
ATOM 2672 O O . SER B 1 154 ? 14.062 -28.375 -36.656 1 43.44 154 SER B O 1
ATOM 2674 N N . GLU B 1 155 ? 12.328 -28.188 -37.938 1 35.72 155 GLU B N 1
ATOM 2675 C CA . GLU B 1 155 ? 12.695 -29.312 -38.812 1 35.72 155 GLU B CA 1
ATOM 2676 C C . GLU B 1 155 ? 13.844 -28.922 -39.75 1 35.72 155 GLU B C 1
ATOM 2678 O O . GLU B 1 155 ? 13.898 -27.812 -40.25 1 35.72 155 GLU B O 1
#

Secondary structure (DSSP, 8-state):
--HHHHHHHHHHHHHHHHHHHTSHHHIIIIIHHHHT-SS--GGGGT---HHHHHHHHHHHHHHHHHS---HHHHHHHHHHHHHHHHHHTSS-----SSTTPPPHHHHHHHHHHSSS---SS-SHHHHHHT-S--TTEE--TT--SSS-EE-----/--HHHHHHHHHHHHHHHHHHHTSHHHIIIIIHHHHT-SS--GGGGS---HHHHHHHHHHHHHHHHHS---HHHHHHHHHHHHHHHHHHTSS-----SSTTPPPHHHHHHHHHHSSS---SS-SHHHHHHT-S--TTEE--TT--SSS-EE-----

Organism: Magallana gigas (NCBI:txid29159)